Protein AF-A0A2E2KNG1-F1 (afdb_monomer)

Solvent-accessible surface area (backbone atoms only — not comparable to full-atom values): 13431 Å² total; per-residue (Å²): 111,68,66,60,53,51,53,51,52,51,50,52,49,53,50,51,51,51,51,52,49,50,53,55,50,50,54,53,49,51,54,43,34,55,50,30,53,54,51,43,52,47,51,51,51,45,43,53,51,51,53,52,42,51,59,31,36,76,55,69,50,75,68,35,44,55,52,38,53,52,50,52,54,54,49,58,57,60,48,53,72,63,70,42,92,83,46,75,53,61,67,68,59,53,51,50,50,55,50,53,49,50,56,37,70,77,43,45,80,81,23,66,65,63,47,54,53,52,42,53,55,50,56,52,45,43,54,46,24,34,56,68,33,47,65,63,53,93,45,101,87,56,70,47,65,51,52,50,46,37,58,50,47,26,55,56,48,27,50,52,43,52,50,50,32,54,50,50,29,51,21,28,69,68,33,32,58,52,71,73,51,46,54,52,49,53,53,53,53,53,57,49,79,69,40,88,85,40,88,84,72,43,64,67,58,53,48,50,45,43,63,47,48,65,67,40,84,62,31,78,55,49,32,66,61,54,38,49,58,40,46,53,58,27,50,54,34,52,49,51,21,51,56,55,54,60,75,73,110

Structure (mmCIF, N/CA/C/O backbone):
data_AF-A0A2E2KNG1-F1
#
_entry.id   AF-A0A2E2KNG1-F1
#
loop_
_atom_site.group_PDB
_atom_site.id
_atom_site.type_symbol
_atom_site.label_atom_id
_atom_site.label_alt_id
_atom_site.label_comp_id
_atom_site.label_asym_id
_atom_site.label_entity_id
_atom_site.label_seq_id
_atom_site.pdbx_PDB_ins_code
_atom_site.Cartn_x
_atom_site.Cartn_y
_atom_site.Cartn_z
_atom_site.occupancy
_atom_site.B_iso_or_equiv
_atom_site.auth_seq_id
_atom_site.auth_comp_id
_atom_site.auth_asym_id
_atom_site.auth_atom_id
_atom_site.pdbx_PDB_model_num
ATOM 1 N N . MET A 1 1 ? 30.201 -5.117 -60.879 1.00 68.81 1 MET A N 1
ATOM 2 C CA . MET A 1 1 ? 30.931 -5.183 -59.587 1.00 68.81 1 MET A CA 1
ATOM 3 C C . MET A 1 1 ? 30.707 -3.945 -58.722 1.00 68.81 1 MET A C 1
ATOM 5 O O . MET A 1 1 ? 30.411 -4.114 -57.551 1.00 68.81 1 MET A O 1
ATOM 9 N N . ILE A 1 2 ? 30.789 -2.726 -59.274 1.00 80.19 2 ILE A N 1
ATOM 10 C CA . ILE A 1 2 ? 30.601 -1.470 -58.517 1.00 80.19 2 ILE A CA 1
ATOM 11 C C . ILE A 1 2 ? 29.207 -1.381 -57.869 1.00 80.19 2 ILE A C 1
ATOM 13 O O . ILE A 1 2 ? 29.105 -1.090 -56.682 1.00 80.19 2 ILE A O 1
ATOM 17 N N . GLU A 1 3 ? 28.146 -1.712 -58.609 1.00 84.38 3 GLU A N 1
ATOM 18 C CA . GLU A 1 3 ? 26.769 -1.690 -58.089 1.00 84.38 3 GLU A CA 1
ATOM 19 C C . GLU A 1 3 ? 26.576 -2.633 -56.890 1.00 84.38 3 GLU A C 1
ATOM 21 O O . GLU A 1 3 ? 26.017 -2.234 -55.873 1.00 84.38 3 GLU A O 1
ATOM 26 N N . ALA A 1 4 ? 27.122 -3.853 -56.954 1.00 86.00 4 ALA A N 1
ATOM 27 C CA . ALA A 1 4 ? 27.065 -4.818 -55.853 1.00 86.00 4 ALA A CA 1
ATOM 28 C C . ALA A 1 4 ? 27.796 -4.322 -54.591 1.00 86.00 4 ALA A C 1
ATOM 30 O O . ALA A 1 4 ? 27.302 -4.512 -53.479 1.00 86.00 4 ALA A O 1
ATOM 31 N N . SER A 1 5 ? 28.935 -3.638 -54.746 1.00 88.19 5 SER A N 1
ATOM 32 C CA . SER A 1 5 ? 29.657 -3.032 -53.620 1.00 88.19 5 SER A CA 1
ATOM 33 C C . SER A 1 5 ? 28.877 -1.880 -52.979 1.00 88.19 5 SER A C 1
ATOM 35 O O . SER A 1 5 ? 28.865 -1.764 -51.755 1.00 88.19 5 SER A O 1
ATOM 37 N N . ILE A 1 6 ? 28.181 -1.065 -53.781 1.00 91.62 6 ILE A N 1
ATOM 38 C CA . ILE A 1 6 ? 27.325 0.025 -53.285 1.00 91.62 6 ILE A CA 1
ATOM 39 C C . ILE A 1 6 ? 26.135 -0.543 -52.501 1.00 91.62 6 ILE A C 1
ATOM 41 O O . ILE A 1 6 ? 25.876 -0.099 -51.382 1.00 91.62 6 ILE A O 1
ATOM 45 N N . VAL A 1 7 ? 25.444 -1.556 -53.039 1.00 92.44 7 VAL A N 1
ATOM 46 C CA . VAL A 1 7 ? 24.317 -2.203 -52.343 1.00 92.44 7 VAL A CA 1
ATOM 47 C C . VAL A 1 7 ? 24.771 -2.858 -51.036 1.00 92.44 7 VAL A C 1
ATOM 49 O O . VAL A 1 7 ? 24.120 -2.680 -50.008 1.00 92.44 7 VAL A O 1
ATOM 52 N N . SER A 1 8 ? 25.910 -3.557 -51.041 1.00 92.50 8 SER A N 1
ATOM 53 C CA . SER A 1 8 ? 26.477 -4.170 -49.832 1.00 92.50 8 SER A CA 1
ATOM 54 C C . SER A 1 8 ? 26.837 -3.123 -48.767 1.00 92.50 8 SER A C 1
ATOM 56 O O . SER A 1 8 ? 26.477 -3.272 -47.599 1.00 92.50 8 SER A O 1
ATOM 58 N N . GLY A 1 9 ? 27.458 -2.007 -49.168 1.00 93.62 9 GLY A N 1
ATOM 59 C CA . GLY A 1 9 ? 27.771 -0.895 -48.266 1.00 93.62 9 GLY A CA 1
ATOM 60 C C . GLY A 1 9 ? 26.525 -0.254 -47.643 1.00 93.62 9 GLY A C 1
ATOM 61 O O . GLY A 1 9 ? 26.495 -0.014 -46.434 1.00 93.62 9 GLY A O 1
ATOM 62 N N . LEU A 1 10 ? 25.470 -0.038 -48.437 1.00 94.19 10 LEU A N 1
ATOM 63 C CA . LEU A 1 10 ? 24.187 0.481 -47.946 1.00 94.19 10 LEU A CA 1
ATOM 64 C C . LEU A 1 10 ? 23.513 -0.491 -46.970 1.00 94.19 10 LEU A C 1
ATOM 66 O O . LEU A 1 10 ? 23.003 -0.060 -45.935 1.00 94.19 10 LEU A O 1
ATOM 70 N N . LEU A 1 11 ? 23.550 -1.796 -47.254 1.00 95.56 11 LEU A N 1
ATOM 71 C CA . LEU A 1 11 ? 22.995 -2.822 -46.371 1.00 95.56 11 LEU A CA 1
ATOM 72 C C . LEU A 1 11 ? 23.705 -2.830 -45.008 1.00 95.56 11 LEU A C 1
ATOM 74 O O . LEU A 1 11 ? 23.044 -2.818 -43.969 1.00 95.56 11 LEU A O 1
ATOM 78 N N . ILE A 1 12 ? 25.041 -2.791 -45.004 1.00 95.56 12 ILE A N 1
ATOM 79 C CA . ILE A 1 12 ? 25.850 -2.739 -43.776 1.00 95.56 12 ILE A CA 1
ATOM 80 C C . ILE A 1 12 ? 25.523 -1.477 -42.969 1.00 95.56 12 ILE A C 1
ATOM 82 O O . ILE A 1 12 ? 25.349 -1.556 -41.752 1.00 95.56 12 ILE A O 1
ATOM 86 N N . LEU A 1 13 ? 25.378 -0.327 -43.634 1.00 95.94 13 LEU 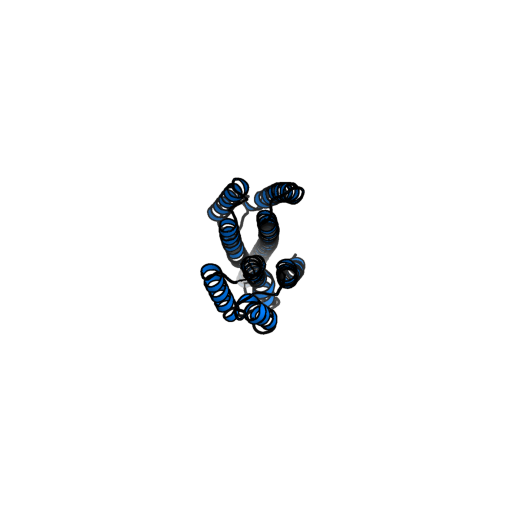A N 1
ATOM 87 C CA . LEU A 1 13 ? 25.024 0.931 -42.979 1.00 95.94 13 LEU A CA 1
ATOM 88 C C . LEU A 1 13 ? 23.633 0.863 -42.332 1.00 95.94 13 LEU A C 1
ATOM 90 O O . LEU A 1 13 ? 23.484 1.233 -41.167 1.00 95.94 13 LEU A O 1
ATOM 94 N N . VAL A 1 14 ? 22.624 0.337 -43.035 1.00 95.50 14 VAL A N 1
ATOM 95 C CA . VAL A 1 14 ? 21.263 0.166 -42.494 1.00 95.50 14 VAL A CA 1
ATOM 96 C C . VAL A 1 14 ? 21.256 -0.785 -41.295 1.00 95.50 14 VAL A C 1
ATOM 98 O O . VAL A 1 14 ? 20.631 -0.481 -40.274 1.00 95.50 14 VAL A O 1
ATOM 101 N N . ILE A 1 15 ? 21.975 -1.908 -41.376 1.00 95.25 15 ILE A N 1
ATOM 102 C CA . ILE A 1 15 ? 22.105 -2.863 -40.266 1.00 95.25 15 ILE A CA 1
ATOM 103 C C . ILE A 1 15 ? 22.790 -2.196 -39.067 1.00 95.25 15 ILE A C 1
ATOM 105 O O . ILE A 1 15 ? 22.290 -2.307 -37.946 1.00 95.25 15 ILE A O 1
ATOM 109 N N . GLY A 1 16 ? 23.878 -1.456 -39.295 1.00 95.44 16 GLY A N 1
ATOM 110 C CA . GLY A 1 16 ? 24.603 -0.732 -38.250 1.00 95.44 16 GLY A CA 1
ATOM 111 C C . GLY A 1 16 ? 23.738 0.314 -37.543 1.00 95.44 16 GLY A C 1
ATOM 112 O O . GLY A 1 16 ? 23.689 0.349 -36.311 1.00 95.44 16 GLY A O 1
ATOM 113 N N . VAL A 1 17 ? 22.984 1.117 -38.301 1.00 94.62 17 VAL A N 1
ATOM 114 C CA . VAL A 1 17 ? 22.054 2.117 -37.748 1.00 94.62 17 VAL A CA 1
ATOM 115 C C . VAL A 1 17 ? 20.926 1.450 -36.959 1.00 94.62 17 VAL A C 1
ATOM 117 O O . VAL A 1 17 ? 20.619 1.885 -35.847 1.00 94.62 17 VAL A O 1
ATOM 120 N N . ASN A 1 18 ? 20.329 0.375 -37.483 1.00 94.06 18 ASN A N 1
ATOM 121 C CA . ASN A 1 18 ? 19.273 -0.372 -36.793 1.00 94.06 18 ASN A CA 1
ATOM 122 C C . ASN A 1 18 ? 19.793 -0.983 -35.482 1.00 94.06 18 ASN A C 1
ATOM 124 O O . ASN A 1 18 ? 19.155 -0.853 -34.438 1.00 94.06 18 ASN A O 1
ATOM 128 N N . PHE A 1 19 ? 20.988 -1.577 -35.502 1.00 95.00 19 PHE A N 1
ATOM 129 C CA . PHE A 1 19 ? 21.631 -2.131 -34.314 1.00 95.00 19 PHE A CA 1
ATOM 130 C C . PHE A 1 19 ? 21.898 -1.058 -33.249 1.00 95.00 19 PHE A C 1
ATOM 132 O O . PHE A 1 19 ? 21.506 -1.228 -32.092 1.00 95.00 19 PHE A O 1
ATOM 139 N N . PHE A 1 20 ? 22.473 0.084 -33.637 1.00 94.56 20 PHE A N 1
ATOM 140 C CA . PHE A 1 20 ? 22.704 1.207 -32.726 1.00 94.56 20 PHE A CA 1
ATOM 141 C C . PHE A 1 20 ? 21.393 1.757 -32.145 1.00 94.56 20 PHE A C 1
ATOM 143 O O . PHE A 1 20 ? 21.287 2.009 -30.940 1.00 94.56 20 PHE A O 1
ATOM 150 N N . HIS A 1 21 ? 20.359 1.899 -32.978 1.00 93.81 21 HIS A N 1
ATOM 151 C CA . HIS A 1 21 ? 19.041 2.348 -32.539 1.00 93.81 21 HIS A CA 1
ATOM 152 C C . HIS A 1 21 ? 18.419 1.374 -31.530 1.00 93.81 21 HIS A C 1
ATOM 154 O O . HIS A 1 21 ? 17.937 1.800 -30.478 1.00 93.81 21 HIS A O 1
ATOM 160 N N . ARG A 1 22 ? 18.498 0.063 -31.794 1.00 91.38 22 ARG A N 1
ATOM 161 C CA . ARG A 1 22 ? 18.033 -0.988 -30.878 1.00 91.38 22 ARG A CA 1
ATOM 162 C C . ARG A 1 22 ? 18.759 -0.945 -29.541 1.00 91.38 22 ARG A C 1
ATOM 164 O O . ARG A 1 22 ? 18.092 -0.972 -28.510 1.00 91.38 22 ARG A O 1
ATOM 171 N N . GLN A 1 23 ? 20.086 -0.810 -29.533 1.00 92.38 23 GLN A N 1
ATOM 172 C CA . GLN A 1 23 ? 20.847 -0.685 -28.286 1.00 92.38 23 GLN A CA 1
ATOM 173 C C . GLN A 1 23 ? 20.446 0.559 -27.488 1.00 92.38 23 GLN A C 1
ATOM 175 O O . GLN A 1 23 ? 20.215 0.485 -26.280 1.00 92.38 23 GLN A O 1
ATOM 180 N N . LYS A 1 24 ? 20.302 1.707 -28.161 1.00 93.38 24 LYS A N 1
ATOM 181 C CA . LYS A 1 24 ? 19.883 2.958 -27.519 1.00 93.38 24 LYS A CA 1
ATOM 182 C C . LYS A 1 24 ? 18.482 2.844 -26.914 1.00 93.38 24 LYS A C 1
ATOM 184 O O . LYS A 1 24 ? 18.261 3.314 -25.797 1.00 93.38 24 LYS A O 1
ATOM 189 N N . LEU A 1 25 ? 17.542 2.214 -27.621 1.00 90.19 25 LEU A N 1
ATOM 190 C CA . LEU A 1 25 ? 16.198 1.943 -27.110 1.00 90.19 25 LEU A CA 1
ATOM 191 C C . LEU A 1 25 ? 16.218 0.955 -25.940 1.00 90.19 25 LEU A C 1
ATOM 193 O O . LEU A 1 25 ? 15.548 1.207 -24.942 1.00 90.19 25 LEU A O 1
ATOM 197 N N . ALA A 1 26 ? 17.003 -0.121 -26.024 1.00 88.44 26 ALA A N 1
ATOM 198 C CA . ALA A 1 26 ? 17.142 -1.103 -24.952 1.00 88.44 26 ALA A CA 1
ATOM 199 C C . ALA A 1 26 ? 17.674 -0.455 -23.666 1.00 88.44 26 ALA A C 1
ATOM 201 O O . ALA A 1 26 ? 17.068 -0.611 -22.608 1.00 88.44 26 ALA A O 1
ATOM 202 N N . LYS A 1 27 ? 18.723 0.374 -23.767 1.00 90.62 27 LYS A N 1
ATOM 203 C CA . LYS A 1 27 ? 19.261 1.129 -22.625 1.00 90.62 27 LYS A CA 1
ATOM 204 C C . LYS A 1 27 ? 18.216 2.065 -22.011 1.00 90.62 27 LYS A C 1
ATOM 206 O O . LYS A 1 27 ? 18.074 2.117 -20.794 1.00 90.62 27 LYS A O 1
ATOM 211 N N . ARG A 1 28 ? 17.454 2.788 -22.839 1.00 90.25 28 ARG A N 1
ATOM 212 C CA . ARG A 1 28 ? 16.372 3.673 -22.365 1.00 90.25 28 ARG A CA 1
ATOM 213 C C . ARG A 1 28 ? 15.256 2.901 -21.659 1.00 90.25 28 ARG A C 1
ATOM 215 O O . ARG A 1 28 ? 14.776 3.361 -20.629 1.00 90.25 28 ARG A O 1
ATOM 222 N N . ARG A 1 29 ? 14.860 1.741 -22.190 1.00 88.56 29 ARG A N 1
ATOM 223 C CA . ARG A 1 29 ? 13.858 0.861 -21.568 1.00 88.56 29 ARG A CA 1
ATOM 224 C C . ARG A 1 29 ? 14.344 0.322 -20.227 1.00 88.56 29 ARG A C 1
ATOM 226 O O . ARG A 1 29 ? 13.585 0.378 -19.270 1.00 88.56 29 ARG A O 1
ATOM 233 N N . ALA A 1 30 ? 15.600 -0.119 -20.143 1.00 88.19 30 ALA A N 1
ATOM 234 C CA . ALA A 1 30 ? 16.196 -0.596 -18.897 1.00 88.19 30 ALA A CA 1
ATOM 235 C C . ALA A 1 30 ? 16.200 0.493 -17.810 1.00 88.19 30 ALA A C 1
ATOM 237 O O . ALA A 1 30 ? 15.727 0.250 -16.705 1.00 88.19 30 ALA A O 1
ATOM 238 N N . LEU A 1 31 ? 16.629 1.717 -18.147 1.00 91.19 31 LEU A N 1
ATOM 239 C CA . LEU A 1 31 ? 16.600 2.851 -17.214 1.00 91.19 31 LEU A CA 1
ATOM 240 C C . LEU A 1 31 ? 15.174 3.199 -16.765 1.00 91.19 31 LEU A C 1
ATOM 242 O O . LEU A 1 31 ? 14.938 3.426 -15.582 1.00 91.19 31 LEU A O 1
ATOM 246 N N . LYS A 1 32 ? 14.210 3.212 -17.697 1.00 91.44 32 LYS A N 1
ATOM 247 C CA . LYS A 1 32 ? 12.800 3.470 -17.369 1.00 91.44 32 LYS A CA 1
ATOM 248 C C . LYS A 1 32 ? 12.224 2.381 -16.459 1.00 91.44 32 LYS A C 1
ATOM 250 O O . LYS A 1 32 ? 11.531 2.696 -15.500 1.00 91.44 32 LYS A O 1
ATOM 255 N N . ARG A 1 33 ? 12.549 1.112 -16.724 1.00 89.56 33 ARG A N 1
ATOM 256 C CA . ARG A 1 33 ? 12.158 -0.033 -15.892 1.00 89.56 33 ARG A CA 1
ATOM 257 C C . ARG A 1 33 ? 12.712 0.096 -14.475 1.00 89.56 33 ARG A C 1
ATOM 259 O O . ARG A 1 33 ? 11.936 0.033 -13.529 1.00 89.56 33 ARG A O 1
ATOM 266 N N . GLN A 1 34 ? 14.014 0.341 -14.335 1.00 90.50 34 GLN A N 1
ATOM 267 C CA . GLN A 1 34 ? 14.665 0.517 -13.034 1.00 90.50 34 GLN A CA 1
ATOM 268 C C . GLN A 1 34 ? 14.033 1.665 -12.236 1.00 90.50 34 GLN A C 1
ATOM 270 O O . GLN A 1 34 ? 13.726 1.523 -11.054 1.00 90.50 34 GLN A O 1
ATOM 275 N N . ARG A 1 35 ? 13.770 2.795 -12.898 1.00 92.62 35 ARG A N 1
ATOM 276 C CA . ARG A 1 35 ? 13.085 3.926 -12.272 1.00 92.62 35 ARG A CA 1
ATOM 277 C C . ARG A 1 35 ? 11.655 3.582 -11.857 1.00 92.62 35 ARG A C 1
ATOM 279 O O . ARG A 1 35 ? 11.257 3.936 -10.752 1.00 92.62 35 ARG A O 1
ATOM 286 N N . GLY A 1 36 ? 10.913 2.856 -12.693 1.00 92.75 36 GLY A N 1
ATOM 287 C CA . GLY A 1 36 ? 9.588 2.343 -12.350 1.00 92.75 36 GLY A CA 1
ATOM 288 C C . GLY A 1 36 ? 9.606 1.488 -11.085 1.00 92.75 36 GLY A C 1
ATOM 289 O O . GLY A 1 36 ? 8.807 1.725 -10.187 1.00 92.75 36 GLY A O 1
ATOM 290 N N . ILE A 1 37 ? 10.554 0.554 -10.967 1.00 91.69 37 ILE A N 1
ATOM 291 C CA . ILE A 1 37 ? 10.700 -0.299 -9.775 1.00 91.69 37 ILE A CA 1
ATOM 292 C C . ILE A 1 37 ? 11.019 0.546 -8.532 1.00 91.69 37 ILE A C 1
ATOM 294 O O . ILE A 1 37 ? 10.392 0.367 -7.488 1.00 91.69 37 ILE A O 1
ATOM 298 N N . SER A 1 38 ? 11.916 1.529 -8.653 1.00 93.06 38 SER A N 1
ATOM 299 C CA . SER A 1 38 ? 12.219 2.461 -7.560 1.00 93.06 38 SER A CA 1
ATOM 300 C C . SER A 1 38 ? 10.984 3.262 -7.116 1.00 93.06 38 SER A C 1
ATOM 302 O O . SER A 1 38 ? 10.713 3.367 -5.919 1.00 93.06 38 SER A O 1
ATOM 304 N N . GLN A 1 39 ? 10.184 3.766 -8.061 1.00 94.94 39 GLN A N 1
ATOM 305 C CA . GLN A 1 39 ? 8.947 4.499 -7.767 1.00 94.94 39 GLN A CA 1
ATOM 306 C C . GLN A 1 39 ? 7.876 3.598 -7.135 1.00 94.94 39 GLN A C 1
ATOM 308 O O . GLN A 1 39 ? 7.225 4.019 -6.179 1.00 94.94 39 GLN A O 1
ATOM 313 N N . LEU A 1 40 ? 7.722 2.350 -7.599 1.00 94.25 40 LEU A N 1
ATOM 314 C CA . LEU A 1 40 ? 6.854 1.363 -6.944 1.00 94.25 40 LEU A CA 1
ATOM 315 C C . LEU A 1 40 ? 7.287 1.122 -5.496 1.00 94.25 40 LEU A C 1
ATOM 317 O O . LEU A 1 40 ? 6.445 1.147 -4.601 1.00 94.25 40 LEU A O 1
ATOM 321 N N . SER A 1 41 ? 8.590 0.962 -5.249 1.00 93.75 41 SER A N 1
ATOM 322 C CA . SER A 1 41 ? 9.133 0.792 -3.898 1.00 93.75 41 SER A CA 1
ATOM 323 C C . SER A 1 41 ? 8.790 1.955 -2.979 1.00 93.75 41 SER A C 1
ATOM 325 O O . SER A 1 41 ? 8.389 1.737 -1.840 1.00 93.75 41 SER A O 1
ATOM 327 N N . GLN A 1 42 ? 8.920 3.188 -3.467 1.00 95.25 42 GLN A N 1
ATOM 328 C CA . GLN A 1 42 ? 8.600 4.385 -2.693 1.00 95.25 42 GLN A CA 1
ATOM 329 C C . GLN A 1 42 ? 7.101 4.473 -2.379 1.00 95.25 42 GLN A C 1
ATOM 331 O O . GLN A 1 42 ? 6.728 4.789 -1.251 1.00 95.25 42 GLN A O 1
ATOM 336 N N . ILE A 1 43 ? 6.230 4.162 -3.345 1.00 96.31 43 ILE A N 1
ATOM 337 C CA . ILE A 1 43 ? 4.774 4.180 -3.137 1.00 96.31 43 ILE A CA 1
ATOM 338 C C . ILE A 1 43 ? 4.342 3.071 -2.166 1.00 96.31 43 ILE A C 1
ATOM 340 O O . ILE A 1 43 ? 3.505 3.315 -1.297 1.00 96.31 43 ILE A O 1
ATOM 344 N N . LEU A 1 44 ? 4.917 1.872 -2.268 1.00 95.06 44 LEU A N 1
ATOM 345 C CA . LEU A 1 44 ? 4.649 0.780 -1.328 1.00 95.06 44 LEU A CA 1
ATOM 346 C C . LEU A 1 44 ? 5.081 1.144 0.092 1.00 95.06 44 LEU A C 1
ATOM 348 O O . LEU A 1 44 ? 4.321 0.932 1.036 1.00 95.06 44 LEU A O 1
ATOM 352 N N . GLU A 1 45 ? 6.255 1.755 0.239 1.00 95.00 45 GLU A N 1
ATOM 353 C CA . GLU A 1 45 ? 6.737 2.243 1.528 1.00 95.00 45 GLU A CA 1
ATOM 354 C C . GLU A 1 45 ? 5.807 3.325 2.107 1.00 95.00 45 GLU A C 1
ATOM 356 O O . GLU A 1 45 ? 5.469 3.278 3.293 1.00 95.00 45 GLU A O 1
ATOM 361 N N . LEU A 1 46 ? 5.318 4.258 1.275 1.00 96.56 46 LEU A N 1
ATOM 362 C CA . LEU A 1 46 ? 4.296 5.227 1.689 1.00 96.56 46 LEU A CA 1
ATOM 363 C C . LEU A 1 46 ? 3.043 4.524 2.207 1.00 96.56 46 LEU A C 1
ATOM 365 O O . LEU A 1 46 ? 2.585 4.844 3.301 1.00 96.56 46 LEU A O 1
ATOM 369 N N . ILE A 1 47 ? 2.494 3.572 1.449 1.00 96.25 47 ILE A N 1
ATOM 370 C CA . ILE A 1 47 ? 1.278 2.843 1.830 1.00 96.25 47 ILE A CA 1
ATOM 371 C C . ILE A 1 47 ? 1.462 2.181 3.197 1.00 96.25 47 ILE A C 1
ATOM 373 O O . ILE A 1 47 ? 0.628 2.379 4.079 1.00 96.25 47 ILE A O 1
ATOM 377 N N . GLN A 1 48 ? 2.564 1.459 3.405 1.00 93.56 48 GLN A N 1
ATOM 378 C CA . GLN A 1 48 ? 2.828 0.755 4.662 1.00 93.56 48 GLN A CA 1
ATOM 379 C C . GLN A 1 48 ? 2.954 1.720 5.846 1.00 93.56 48 GLN A C 1
ATOM 381 O O . GLN A 1 48 ? 2.349 1.506 6.902 1.00 93.56 48 GLN A O 1
ATOM 386 N N . ARG A 1 49 ? 3.682 2.830 5.680 1.00 95.81 49 ARG A N 1
ATOM 387 C CA . ARG A 1 49 ? 3.821 3.832 6.747 1.00 95.81 49 ARG A CA 1
ATOM 388 C C . ARG A 1 49 ? 2.515 4.565 7.028 1.00 95.81 49 ARG A C 1
ATOM 390 O O . ARG A 1 49 ? 2.198 4.780 8.195 1.00 95.81 49 ARG A O 1
ATOM 397 N N . ILE A 1 50 ? 1.723 4.880 6.004 1.00 96.06 50 ILE A N 1
ATOM 398 C CA . ILE A 1 50 ? 0.390 5.486 6.147 1.00 96.06 50 ILE A CA 1
ATOM 399 C C . ILE A 1 50 ? -0.572 4.508 6.844 1.00 96.06 50 ILE A C 1
ATOM 401 O O . ILE A 1 50 ? -1.352 4.920 7.701 1.00 96.06 50 ILE A O 1
ATOM 405 N N . GLN A 1 51 ? -0.498 3.206 6.555 1.00 92.31 51 GLN A N 1
ATOM 406 C CA . GLN A 1 51 ? -1.274 2.176 7.256 1.00 92.31 51 GLN A CA 1
ATOM 407 C C . GLN A 1 51 ? -0.885 2.060 8.735 1.00 92.31 51 GLN A C 1
ATOM 409 O O . GLN A 1 51 ? -1.769 1.946 9.590 1.00 92.31 51 GLN A O 1
ATOM 414 N N . ARG A 1 52 ? 0.415 2.115 9.050 1.00 91.94 52 ARG A N 1
ATOM 415 C CA . ARG A 1 52 ? 0.909 2.120 10.435 1.00 91.94 52 ARG A CA 1
ATOM 416 C C . ARG A 1 52 ? 0.482 3.386 11.172 1.00 91.94 52 ARG A C 1
ATOM 418 O O . ARG A 1 52 ? -0.041 3.298 12.279 1.00 91.94 52 ARG A O 1
ATOM 425 N N . HIS A 1 53 ? 0.626 4.538 10.526 1.00 94.94 53 HIS A N 1
ATOM 426 C CA . HIS A 1 53 ? 0.173 5.826 11.036 1.00 94.94 53 HIS A CA 1
ATOM 427 C C . HIS A 1 53 ? -1.332 5.811 11.348 1.00 94.94 53 HIS A C 1
ATOM 429 O O . HIS A 1 53 ? -1.723 6.138 12.466 1.00 94.94 53 HIS A O 1
ATOM 435 N N . ARG A 1 54 ? -2.169 5.304 10.427 1.00 92.62 54 ARG A N 1
ATOM 436 C CA . ARG A 1 54 ? -3.610 5.073 10.653 1.00 92.62 54 ARG A CA 1
ATOM 437 C C . ARG A 1 54 ? -3.874 4.230 11.903 1.00 92.62 54 ARG A C 1
ATOM 439 O O . ARG A 1 54 ? -4.820 4.507 12.632 1.00 92.62 54 ARG A O 1
ATOM 446 N N . GLY A 1 55 ? -3.072 3.187 12.131 1.00 88.44 55 GLY A N 1
ATOM 447 C CA . GLY A 1 55 ? -3.189 2.324 13.309 1.00 88.44 55 GLY A CA 1
ATOM 448 C C . GLY A 1 55 ? -2.942 3.071 14.620 1.00 88.44 55 GLY A C 1
ATOM 449 O O . GLY A 1 55 ? -3.705 2.900 15.564 1.00 88.44 55 GLY A O 1
ATOM 450 N N . LEU A 1 56 ? -1.932 3.944 14.658 1.00 90.38 56 LEU A N 1
ATOM 451 C CA . LEU A 1 56 ? -1.639 4.784 15.825 1.00 90.38 56 LEU A CA 1
ATOM 452 C C . LEU A 1 56 ? -2.722 5.842 16.059 1.00 90.38 56 LEU A C 1
ATOM 454 O O . LEU A 1 56 ? -3.050 6.133 17.207 1.00 90.38 56 LEU A O 1
ATOM 458 N N . CYS A 1 57 ? -3.326 6.370 14.987 1.00 90.00 57 CYS A N 1
ATOM 459 C CA . CYS A 1 57 ? -4.433 7.324 15.083 1.00 90.00 57 CYS A CA 1
ATOM 460 C C . CYS A 1 57 ? -5.661 6.766 15.821 1.00 90.00 57 CYS A C 1
ATOM 462 O O . CYS A 1 57 ? -6.428 7.544 16.376 1.00 90.00 57 CYS A O 1
ATOM 464 N N . ALA A 1 58 ? -5.845 5.440 15.859 1.00 82.75 58 ALA A N 1
ATOM 465 C CA . ALA A 1 58 ? -6.953 4.817 16.584 1.00 82.75 58 ALA A CA 1
ATOM 466 C C . ALA A 1 58 ? -6.817 4.928 18.115 1.00 82.75 58 ALA A C 1
ATOM 468 O O . ALA A 1 58 ? -7.811 4.780 18.820 1.00 82.75 58 ALA A O 1
ATOM 469 N N . ASN A 1 59 ? -5.605 5.174 18.629 1.00 84.50 59 ASN A N 1
ATOM 470 C CA . ASN A 1 59 ? -5.346 5.374 20.053 1.00 84.50 59 ASN A CA 1
ATOM 471 C C . ASN A 1 59 ? -4.180 6.360 20.265 1.00 84.50 59 ASN A C 1
ATOM 473 O O . ASN A 1 59 ? -3.042 5.963 20.539 1.00 84.50 59 ASN A O 1
ATOM 477 N N . LEU A 1 60 ? -4.463 7.656 20.110 1.00 84.12 60 LEU A N 1
ATOM 478 C CA . LEU A 1 60 ? -3.478 8.734 20.235 1.00 84.12 60 LEU A CA 1
ATOM 479 C C . LEU A 1 60 ? -3.251 9.126 21.697 1.00 84.12 60 LEU A C 1
ATOM 481 O O . LEU A 1 60 ? -3.771 10.124 22.185 1.00 84.12 60 LEU A O 1
ATOM 485 N N . SER A 1 61 ? -2.425 8.354 22.395 1.00 86.88 61 SER A N 1
ATOM 486 C CA . SER A 1 61 ? -2.018 8.658 23.770 1.00 86.88 61 SER A CA 1
ATOM 487 C C . SER A 1 61 ? -0.537 8.372 23.999 1.00 86.88 61 SER A C 1
ATOM 489 O O . SER A 1 61 ? -0.020 7.377 23.490 1.00 86.88 61 SER A O 1
ATOM 491 N N . GLY A 1 62 ? 0.132 9.209 24.799 1.00 89.31 62 GLY A N 1
ATOM 492 C CA . GLY A 1 62 ? 1.504 8.970 25.261 1.00 89.31 62 GLY A CA 1
ATOM 493 C C . GLY A 1 62 ? 2.491 8.701 24.119 1.00 89.31 62 GLY A C 1
ATOM 494 O O . GLY A 1 62 ? 2.664 9.530 23.225 1.00 89.31 62 GLY A O 1
ATOM 495 N N . GLU A 1 63 ? 3.119 7.524 24.143 1.00 90.38 63 GLU A N 1
ATOM 496 C CA . GLU A 1 63 ? 4.116 7.086 23.157 1.00 90.38 63 GLU A CA 1
ATOM 497 C C . GLU A 1 63 ? 3.565 7.001 21.725 1.00 90.38 63 GLU A C 1
ATOM 499 O O . GLU A 1 63 ? 4.275 7.340 20.777 1.00 90.38 63 GLU A O 1
ATOM 504 N N . ASN A 1 64 ? 2.284 6.651 21.546 1.00 89.69 64 ASN A N 1
ATOM 505 C CA . ASN A 1 64 ? 1.672 6.561 20.215 1.00 89.69 64 ASN A CA 1
ATOM 506 C C . ASN A 1 64 ? 1.633 7.918 19.505 1.00 89.69 64 ASN A C 1
ATOM 508 O O . ASN A 1 64 ? 1.777 7.973 18.285 1.00 89.69 64 ASN A O 1
ATOM 512 N N . LEU A 1 65 ? 1.472 9.015 20.253 1.00 91.19 65 LEU A N 1
ATOM 513 C CA . LEU A 1 65 ? 1.500 10.367 19.693 1.00 91.19 65 LEU A CA 1
ATOM 514 C C . LEU A 1 65 ? 2.907 10.730 19.194 1.00 91.19 65 LEU A C 1
ATOM 516 O O . LEU A 1 65 ? 3.054 11.333 18.131 1.00 91.19 65 LEU A O 1
ATOM 520 N N . LEU A 1 66 ? 3.946 10.357 19.946 1.00 92.62 66 LEU A N 1
ATOM 521 C CA . LEU A 1 66 ? 5.336 10.590 19.550 1.00 92.62 66 LEU A CA 1
ATOM 522 C C . LEU A 1 66 ? 5.688 9.783 18.297 1.00 92.62 66 LEU A C 1
ATOM 524 O O . LEU A 1 66 ? 6.222 10.338 17.335 1.00 92.62 66 LEU A O 1
ATOM 528 N N . GLU A 1 67 ? 5.323 8.501 18.275 1.00 93.75 67 GLU A N 1
ATOM 529 C CA . GLU A 1 67 ? 5.562 7.625 17.128 1.00 93.75 67 GLU A CA 1
ATOM 530 C C . GLU A 1 67 ? 4.777 8.075 15.888 1.00 93.75 67 GLU A C 1
ATOM 532 O O . GLU A 1 67 ? 5.312 8.071 14.779 1.00 93.75 67 GLU A O 1
ATOM 537 N N . GLN A 1 68 ? 3.536 8.538 16.056 1.00 94.69 68 GLN A N 1
ATOM 538 C CA . GLN A 1 68 ? 2.725 9.080 14.965 1.00 94.69 68 GLN A CA 1
ATOM 539 C C . GLN A 1 68 ? 3.381 10.317 14.332 1.00 94.69 68 GLN A C 1
ATOM 541 O O . GLN A 1 68 ? 3.462 10.417 13.101 1.00 94.69 68 GLN A O 1
ATOM 546 N N . ARG A 1 69 ? 3.913 11.237 15.147 1.00 93.19 69 ARG A N 1
ATOM 547 C CA . ARG A 1 69 ? 4.646 12.415 14.653 1.00 93.19 69 ARG A CA 1
ATOM 548 C C . ARG A 1 69 ? 5.932 12.021 13.932 1.00 93.19 69 ARG A C 1
ATOM 550 O O . ARG A 1 69 ? 6.221 12.571 12.870 1.00 93.19 69 ARG A O 1
ATOM 557 N N . ARG A 1 70 ? 6.671 11.048 14.472 1.00 95.38 70 ARG A N 1
ATOM 558 C CA . ARG A 1 70 ? 7.887 10.504 13.853 1.00 95.38 70 ARG A CA 1
ATOM 559 C C . ARG A 1 70 ? 7.582 9.911 12.476 1.00 95.38 70 ARG A C 1
ATOM 561 O O . ARG A 1 70 ? 8.199 10.313 11.493 1.00 95.38 70 ARG A O 1
ATOM 568 N N . LEU A 1 71 ? 6.571 9.042 12.380 1.00 95.81 71 LEU A N 1
ATOM 569 C CA . LEU A 1 71 ? 6.120 8.480 11.102 1.00 95.81 71 LEU A CA 1
ATOM 570 C C . LEU A 1 71 ? 5.692 9.572 10.122 1.00 95.81 71 LEU A C 1
ATOM 572 O O . LEU A 1 71 ? 5.982 9.466 8.934 1.00 95.81 71 LEU A O 1
ATOM 576 N N . SER A 1 72 ? 5.043 10.637 10.600 1.00 95.94 72 SER A N 1
ATOM 577 C CA . SER A 1 72 ? 4.622 11.737 9.729 1.00 95.94 72 SER A CA 1
ATOM 578 C C . SER A 1 72 ? 5.801 12.410 9.026 1.00 95.94 72 SER A C 1
ATOM 580 O O . SER A 1 72 ? 5.743 12.686 7.827 1.00 95.94 72 SER A O 1
ATOM 582 N N . GLN A 1 73 ? 6.898 12.628 9.753 1.00 94.81 73 GLN A N 1
ATOM 583 C CA . GLN A 1 73 ? 8.127 13.199 9.201 1.00 94.81 73 GLN A CA 1
ATOM 584 C C . GLN A 1 73 ? 8.797 12.255 8.198 1.00 94.81 73 GLN A C 1
ATOM 586 O O . GLN A 1 73 ? 9.223 12.690 7.128 1.00 94.81 73 GLN A O 1
ATOM 591 N N . GLU A 1 74 ? 8.850 10.961 8.508 1.00 96.25 74 GLU A N 1
ATOM 592 C CA . GLU A 1 74 ? 9.411 9.957 7.601 1.00 96.25 74 GLU A CA 1
ATOM 593 C C . GLU A 1 74 ? 8.609 9.849 6.299 1.00 96.25 74 GLU A C 1
ATOM 595 O O . GLU A 1 74 ? 9.187 9.824 5.213 1.00 96.25 74 GLU A O 1
ATOM 600 N N . ILE A 1 75 ? 7.276 9.849 6.395 1.00 97.12 75 ILE A N 1
ATOM 601 C CA . ILE A 1 75 ? 6.379 9.847 5.235 1.00 97.12 75 ILE A CA 1
ATOM 602 C C . ILE A 1 75 ? 6.632 11.087 4.370 1.00 97.12 75 ILE A C 1
ATOM 604 O O . ILE A 1 75 ? 6.768 10.969 3.152 1.00 97.12 75 ILE A O 1
ATOM 608 N N . ASN A 1 76 ? 6.772 12.267 4.985 1.00 95.56 76 ASN A N 1
ATOM 609 C CA . ASN A 1 76 ? 7.090 13.508 4.272 1.00 95.56 76 ASN A CA 1
ATOM 610 C C . ASN A 1 76 ? 8.402 13.421 3.482 1.00 95.56 76 ASN A C 1
ATOM 612 O O . ASN A 1 76 ? 8.486 13.965 2.381 1.00 95.56 76 ASN A O 1
ATOM 616 N N . HIS A 1 77 ? 9.404 12.700 3.989 1.00 94.31 77 HIS A N 1
ATOM 617 C CA . HIS A 1 77 ? 10.653 12.502 3.261 1.00 94.31 77 HIS A CA 1
ATOM 618 C C . HIS A 1 77 ? 10.459 11.642 2.002 1.00 94.31 77 HIS A C 1
ATOM 620 O O . HIS A 1 77 ? 10.957 12.008 0.937 1.00 94.31 77 HIS A O 1
ATOM 626 N N . ILE A 1 78 ? 9.672 10.563 2.088 1.00 95.44 78 ILE A N 1
ATOM 627 C CA . ILE A 1 78 ? 9.426 9.640 0.963 1.00 95.44 78 ILE A CA 1
ATOM 628 C C . ILE A 1 78 ? 8.646 10.315 -0.175 1.00 95.44 78 ILE A C 1
ATOM 630 O O . ILE A 1 78 ? 8.847 9.985 -1.343 1.00 95.44 78 ILE A O 1
ATOM 634 N N . TRP A 1 79 ? 7.799 11.303 0.127 1.00 95.25 79 TRP A N 1
ATOM 635 C CA . TRP A 1 79 ? 7.119 12.086 -0.909 1.00 95.25 79 TRP A CA 1
ATOM 636 C C . TRP A 1 79 ? 8.087 12.862 -1.812 1.00 95.25 79 TRP A C 1
ATOM 638 O O . TRP A 1 79 ? 7.792 13.044 -2.989 1.00 95.25 79 TRP A O 1
ATOM 648 N N . THR A 1 80 ? 9.235 13.307 -1.295 1.00 92.06 80 THR A N 1
ATOM 649 C CA . THR A 1 80 ? 10.179 14.180 -2.019 1.00 92.06 80 THR A CA 1
ATOM 650 C C . THR A 1 80 ? 10.598 13.626 -3.390 1.00 92.06 80 THR A C 1
ATOM 652 O O . THR A 1 80 ? 10.362 14.317 -4.383 1.00 92.06 80 THR A O 1
ATOM 655 N N . PRO A 1 81 ? 11.149 12.399 -3.507 1.00 91.38 81 PRO A N 1
ATOM 656 C CA . PRO A 1 81 ? 11.524 11.837 -4.808 1.00 91.38 81 PRO A CA 1
ATOM 657 C C . PRO A 1 81 ? 10.330 11.597 -5.747 1.00 91.38 81 PRO A C 1
ATOM 659 O O . PRO A 1 81 ? 10.480 11.678 -6.963 1.00 91.38 81 PRO A O 1
ATOM 662 N N . LEU A 1 82 ? 9.127 11.354 -5.216 1.00 92.94 82 LEU A N 1
ATOM 663 C CA . LEU A 1 82 ? 7.915 11.141 -6.021 1.00 92.94 82 LEU A CA 1
ATOM 664 C C . LEU A 1 82 ? 7.337 12.440 -6.604 1.00 92.94 82 LEU A C 1
ATOM 666 O O . LEU A 1 82 ? 6.537 12.405 -7.539 1.00 92.94 82 LEU A O 1
ATOM 670 N N . LEU A 1 83 ? 7.728 13.591 -6.056 1.00 93.00 83 LEU A N 1
ATOM 671 C CA . LEU A 1 83 ? 7.326 14.912 -6.539 1.00 93.00 83 LEU A CA 1
ATOM 672 C C . LEU A 1 83 ? 8.283 15.482 -7.600 1.00 93.00 83 LEU A C 1
ATOM 674 O O . LEU A 1 83 ? 8.026 16.575 -8.119 1.00 93.00 83 LEU A O 1
ATOM 678 N N . ASP A 1 84 ? 9.347 14.750 -7.934 1.00 86.44 84 ASP A N 1
ATOM 679 C CA . ASP A 1 84 ? 10.343 15.140 -8.927 1.00 86.44 84 ASP A CA 1
ATOM 680 C C . ASP A 1 84 ? 9.790 15.108 -10.372 1.00 86.44 84 ASP A C 1
ATOM 682 O O . ASP A 1 84 ? 8.755 14.523 -10.715 1.00 86.44 84 ASP A O 1
ATOM 686 N N . THR A 1 85 ? 10.508 15.782 -11.260 1.00 78.19 85 THR A N 1
ATOM 687 C CA . THR A 1 85 ? 10.284 15.862 -12.697 1.00 78.19 85 THR A CA 1
ATOM 688 C C . THR A 1 85 ? 10.384 14.520 -13.423 1.00 78.19 85 THR A C 1
ATOM 690 O O . THR A 1 85 ? 9.761 14.382 -14.474 1.00 78.19 85 THR A O 1
ATOM 693 N N . ASP A 1 86 ? 11.042 13.517 -12.853 1.00 87.44 86 ASP A N 1
ATOM 694 C CA . ASP A 1 86 ? 11.189 12.192 -13.465 1.00 87.44 86 ASP A CA 1
ATOM 695 C C . ASP A 1 86 ? 10.146 11.159 -12.991 1.00 87.44 86 ASP A C 1
ATOM 697 O O . ASP A 1 86 ? 10.281 9.966 -13.266 1.00 87.44 86 ASP A O 1
ATOM 701 N N . TYR A 1 87 ? 9.076 11.595 -12.315 1.00 92.75 87 TYR A N 1
ATOM 702 C CA . TYR A 1 87 ? 7.948 10.726 -11.965 1.00 92.75 87 TYR A CA 1
ATOM 703 C C . TYR A 1 87 ? 7.235 10.192 -13.220 1.00 92.75 87 TYR A C 1
ATOM 705 O O . TYR A 1 87 ? 6.731 10.983 -14.023 1.00 92.75 87 TYR A O 1
ATOM 713 N N . ASP A 1 88 ? 7.166 8.863 -13.381 1.00 92.75 88 ASP A N 1
ATOM 714 C CA . ASP A 1 88 ? 6.569 8.221 -14.564 1.00 92.75 88 ASP A CA 1
ATOM 715 C C . ASP A 1 88 ? 5.025 8.159 -14.479 1.00 92.75 88 ASP A C 1
ATOM 717 O O . ASP A 1 88 ? 4.364 7.778 -15.440 1.00 92.75 88 ASP A O 1
ATOM 721 N N . GLY A 1 89 ? 4.426 8.568 -13.355 1.00 90.69 89 GLY A N 1
ATOM 722 C CA . GLY A 1 89 ? 2.975 8.636 -13.168 1.00 90.69 89 GLY A CA 1
ATOM 723 C C . GLY A 1 89 ? 2.392 10.023 -13.450 1.00 90.69 89 GLY A C 1
ATOM 724 O O . GLY A 1 89 ? 3.008 10.900 -14.059 1.00 90.69 89 GLY A O 1
ATOM 725 N N . ASN A 1 90 ? 1.170 10.271 -12.970 1.00 92.44 90 ASN A N 1
ATOM 726 C CA . ASN A 1 90 ? 0.558 11.593 -13.107 1.00 92.44 90 ASN A CA 1
ATOM 727 C C . ASN A 1 90 ? 1.029 12.537 -11.986 1.00 92.44 90 ASN A C 1
ATOM 729 O O . ASN A 1 90 ? 0.564 12.457 -10.849 1.00 92.44 90 ASN A O 1
ATOM 733 N N . LYS A 1 91 ? 1.892 13.499 -12.334 1.00 91.81 91 LYS A N 1
ATOM 734 C CA . LYS A 1 91 ? 2.451 14.492 -11.397 1.00 91.81 91 LYS A CA 1
ATOM 735 C C . LYS A 1 91 ? 1.408 15.335 -10.662 1.00 91.81 91 LYS A C 1
ATOM 737 O O . LYS A 1 91 ? 1.611 15.703 -9.508 1.00 91.81 91 LYS A O 1
ATOM 742 N N . ASN A 1 92 ? 0.295 15.673 -11.307 1.00 93.50 92 ASN A N 1
ATOM 743 C CA . ASN A 1 92 ? -0.759 16.441 -10.643 1.00 93.50 92 ASN A CA 1
ATOM 744 C C . ASN A 1 92 ? -1.488 15.569 -9.622 1.00 93.50 92 ASN A C 1
ATOM 746 O O . ASN A 1 92 ? -1.778 16.022 -8.517 1.00 93.50 92 ASN A O 1
ATOM 750 N N . ARG A 1 93 ? -1.728 14.302 -9.969 1.00 94.38 93 ARG A N 1
ATOM 751 C CA . ARG A 1 93 ? -2.389 13.335 -9.092 1.00 94.38 93 ARG A CA 1
ATOM 752 C C . ARG A 1 93 ? -1.548 13.044 -7.850 1.00 94.38 93 ARG A C 1
ATOM 754 O O . ARG A 1 93 ? -2.082 13.159 -6.750 1.00 94.38 93 ARG A O 1
ATOM 761 N N . ILE A 1 94 ? -0.246 12.791 -8.000 1.00 95.75 94 ILE A N 1
ATOM 762 C CA . ILE A 1 94 ? 0.642 12.522 -6.858 1.00 95.75 94 ILE A CA 1
ATOM 763 C C . ILE A 1 94 ? 0.784 13.749 -5.937 1.00 95.75 94 ILE A C 1
ATOM 765 O O . ILE A 1 94 ? 0.716 13.617 -4.717 1.00 95.75 94 ILE A O 1
ATOM 769 N N . LYS A 1 95 ? 0.831 14.968 -6.500 1.00 95.81 95 LYS A N 1
ATOM 770 C CA . LYS A 1 95 ? 0.787 16.230 -5.732 1.00 95.81 95 LYS A CA 1
ATOM 771 C C . LYS A 1 95 ? -0.513 16.397 -4.948 1.00 95.81 95 LYS A C 1
ATOM 773 O O . LYS A 1 95 ? -0.494 16.871 -3.816 1.00 95.81 95 LYS A O 1
ATOM 778 N N . ILE A 1 96 ? -1.652 16.028 -5.536 1.00 97.00 96 ILE A N 1
ATOM 779 C CA . ILE A 1 96 ? -2.939 16.035 -4.827 1.00 97.00 96 ILE A CA 1
ATOM 780 C C . ILE A 1 96 ? -2.902 15.044 -3.660 1.00 97.00 96 ILE A C 1
ATOM 782 O O . ILE A 1 96 ? -3.354 15.390 -2.571 1.00 97.00 96 ILE A O 1
ATOM 786 N N . GLN A 1 97 ? -2.318 13.857 -3.847 1.00 97.69 97 GLN A N 1
ATOM 787 C CA . GLN A 1 97 ? -2.210 12.874 -2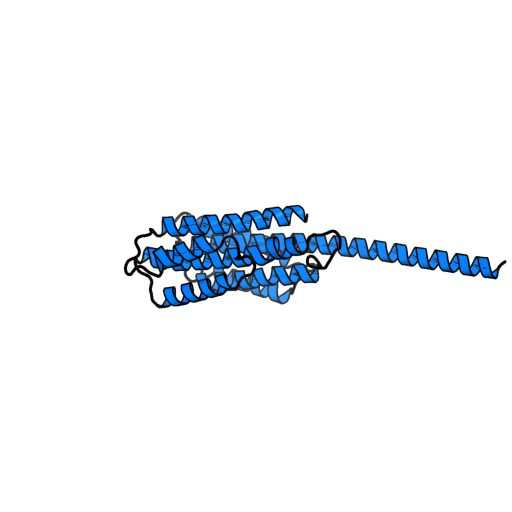.767 1.00 97.69 97 GLN A CA 1
ATOM 788 C C . GLN A 1 97 ? -1.29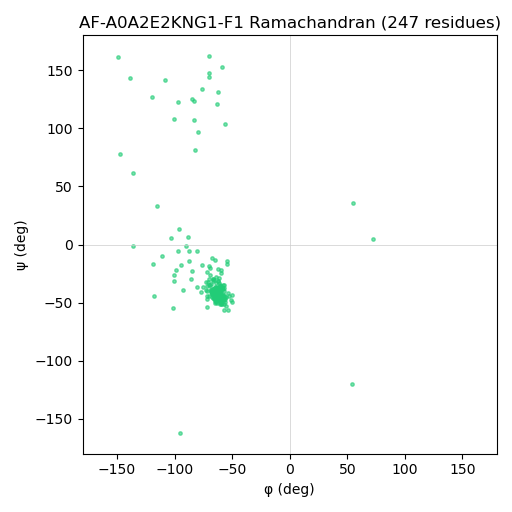7 13.341 -1.632 1.00 97.69 97 GLN A C 1
ATOM 790 O O . GLN A 1 97 ? -1.663 13.186 -0.471 1.00 97.69 97 GLN A O 1
ATOM 795 N N . GLN A 1 98 ? -0.190 14.017 -1.940 1.00 97.81 98 GLN A N 1
ATOM 796 C CA . GLN A 1 98 ? 0.659 14.641 -0.924 1.00 97.81 98 GLN A CA 1
ATOM 797 C C . GLN A 1 98 ? -0.076 15.752 -0.146 1.00 97.81 98 GLN A C 1
ATOM 799 O O . GLN A 1 98 ? 0.058 15.853 1.072 1.00 97.81 98 GLN A O 1
ATOM 804 N N . LYS A 1 99 ? -0.931 16.544 -0.804 1.00 97.31 99 LYS A N 1
ATOM 805 C CA . LYS A 1 99 ? -1.796 17.517 -0.109 1.00 97.31 99 LYS A CA 1
ATOM 806 C C . LYS A 1 99 ? -2.853 16.844 0.768 1.00 97.31 99 LYS A C 1
ATOM 808 O O . LYS A 1 99 ? -3.131 17.325 1.863 1.00 97.31 99 LYS A O 1
ATOM 813 N N . ASN A 1 100 ? -3.457 15.754 0.295 1.00 97.12 100 ASN A N 1
ATOM 814 C CA . ASN A 1 100 ? -4.421 14.976 1.077 1.00 97.12 100 ASN A CA 1
ATOM 815 C C . ASN A 1 100 ? -3.759 14.362 2.314 1.00 97.12 100 ASN A C 1
ATOM 817 O O . ASN A 1 100 ? -4.348 14.388 3.390 1.00 97.12 100 ASN A O 1
ATOM 821 N N . TRP A 1 101 ? -2.521 13.887 2.170 1.00 97.75 101 TRP A N 1
ATOM 822 C CA . TRP A 1 101 ? -1.693 13.450 3.285 1.00 97.75 101 TRP A CA 1
ATOM 823 C C . TRP A 1 101 ? -1.479 14.562 4.317 1.00 97.75 101 TRP A C 1
ATOM 825 O O . TRP A 1 101 ? -1.711 14.343 5.501 1.00 97.75 101 TRP A O 1
ATOM 835 N N . GLN A 1 102 ? -1.139 15.781 3.891 1.00 96.38 102 GLN A N 1
ATOM 836 C CA . GLN A 1 102 ? -0.943 16.876 4.844 1.00 96.38 102 GLN A CA 1
ATOM 837 C C . GLN A 1 102 ? -2.216 17.194 5.649 1.00 96.38 102 GLN A C 1
ATOM 839 O O . GLN A 1 102 ? -2.151 17.337 6.864 1.00 96.38 102 GLN A O 1
ATOM 844 N N . LYS A 1 103 ? -3.392 17.189 5.006 1.00 95.38 103 LYS A N 1
ATOM 845 C CA . LYS A 1 103 ? -4.681 17.380 5.702 1.00 95.38 103 LYS A CA 1
ATOM 846 C C . LYS A 1 103 ? -4.952 16.309 6.765 1.00 95.38 103 LYS A C 1
ATOM 848 O O . LYS A 1 103 ? -5.565 16.597 7.790 1.00 95.38 103 LYS A O 1
ATOM 853 N N . ILE A 1 104 ? -4.518 15.074 6.507 1.00 96.25 104 ILE A N 1
ATOM 854 C CA . ILE A 1 104 ? -4.614 13.965 7.463 1.00 96.25 104 ILE A CA 1
ATOM 855 C C . ILE A 1 104 ? -3.730 14.235 8.682 1.00 96.25 104 ILE A C 1
ATOM 857 O O . ILE A 1 104 ? -4.196 14.074 9.808 1.00 96.25 104 ILE A O 1
ATOM 861 N N . CYS A 1 105 ? -2.490 14.681 8.466 1.00 93.75 105 CYS A N 1
ATOM 862 C CA . CYS A 1 105 ? -1.573 15.053 9.546 1.00 93.75 105 CYS A CA 1
ATOM 863 C C . CYS A 1 105 ? -2.120 16.186 10.416 1.00 93.75 105 CYS A C 1
ATOM 865 O O . CYS A 1 105 ? -1.902 16.180 11.625 1.00 93.75 105 CYS A O 1
ATOM 867 N N . ASP A 1 106 ? -2.838 17.133 9.811 1.00 91.00 106 ASP A N 1
ATOM 868 C CA . ASP A 1 106 ? -3.424 18.267 10.524 1.00 91.00 106 ASP A CA 1
ATOM 869 C C . ASP A 1 106 ? -4.621 17.843 11.404 1.00 91.00 106 ASP A C 1
ATOM 871 O O . ASP A 1 106 ? -4.942 18.522 12.378 1.00 91.00 106 ASP A O 1
ATOM 875 N N . THR A 1 107 ? -5.286 16.720 11.087 1.00 90.75 107 THR A N 1
ATOM 876 C CA . THR A 1 107 ? -6.496 16.234 11.787 1.00 90.75 107 THR A CA 1
ATOM 877 C C . THR A 1 107 ? -6.473 14.717 12.063 1.00 90.75 107 THR A C 1
ATOM 879 O O . THR A 1 107 ? -7.342 13.973 11.596 1.00 90.75 107 THR A O 1
ATOM 882 N N . PRO A 1 108 ? -5.503 14.208 12.846 1.00 87.06 108 PRO A N 1
ATOM 883 C CA . PRO A 1 108 ? -5.223 12.775 12.922 1.00 87.06 108 PRO A CA 1
ATOM 884 C C . PRO A 1 108 ? -6.310 11.954 13.640 1.00 87.06 108 PRO A C 1
ATOM 886 O O . PRO A 1 108 ? -6.533 10.806 13.263 1.00 87.06 108 PRO A O 1
ATOM 889 N N . GLU A 1 109 ? -7.038 12.514 14.608 1.00 83.62 109 GLU A N 1
ATOM 890 C CA . GLU A 1 109 ? -8.034 11.781 15.418 1.00 83.62 109 GLU A CA 1
ATOM 891 C C . GLU A 1 109 ? -9.256 11.289 14.617 1.00 83.62 109 GLU A C 1
ATOM 893 O O . GLU A 1 109 ? -9.800 10.227 14.905 1.00 83.62 109 GLU A O 1
ATOM 898 N N . ASN A 1 110 ? -9.651 11.996 13.551 1.00 81.06 110 ASN A N 1
ATOM 899 C CA . ASN A 1 110 ? -10.824 11.664 12.722 1.00 81.06 110 ASN A CA 1
ATOM 900 C C . ASN A 1 110 ? -10.443 11.286 11.286 1.00 81.06 110 ASN A C 1
ATOM 902 O O . ASN A 1 110 ? -11.160 11.549 10.320 1.00 81.06 110 ASN A O 1
ATOM 906 N N . SER A 1 111 ? -9.279 10.665 11.132 1.00 90.88 111 SER A N 1
ATOM 907 C CA . SER A 1 111 ? -8.641 10.499 9.828 1.00 90.88 111 SER A CA 1
ATOM 908 C C . SER A 1 111 ? -8.764 9.095 9.231 1.00 90.88 111 SER A C 1
ATOM 910 O O . SER A 1 111 ? -8.183 8.842 8.177 1.00 90.88 111 SER A O 1
ATOM 912 N N . PHE A 1 112 ? -9.514 8.170 9.843 1.00 89.69 112 PHE A N 1
ATOM 913 C CA . PHE A 1 112 ? -9.585 6.777 9.375 1.00 89.69 112 PHE A CA 1
ATOM 914 C C . PHE A 1 112 ? -10.008 6.657 7.901 1.00 89.69 112 PHE A C 1
ATOM 916 O O . PHE A 1 112 ? -9.303 6.037 7.101 1.00 89.69 112 PHE A O 1
ATOM 923 N N . MET A 1 113 ? -11.132 7.275 7.522 1.00 89.38 113 MET A N 1
ATOM 924 C CA . MET A 1 113 ? -11.621 7.241 6.140 1.00 89.38 113 MET A CA 1
ATOM 925 C C . MET A 1 113 ? -10.699 8.012 5.177 1.00 89.38 113 MET A C 1
ATOM 927 O O . MET A 1 113 ? -10.344 7.454 4.137 1.00 89.38 113 MET A O 1
ATOM 931 N N . PRO A 1 114 ? -10.220 9.229 5.512 1.00 94.81 114 PRO A N 1
ATOM 932 C CA . PRO A 1 114 ? -9.170 9.893 4.740 1.00 94.81 114 PRO A CA 1
ATOM 933 C C . PRO A 1 114 ? -7.933 9.022 4.460 1.00 94.81 114 PRO A C 1
ATOM 935 O O . PRO A 1 114 ? -7.476 8.981 3.318 1.00 94.81 114 PRO A O 1
ATOM 938 N N . HIS A 1 115 ? -7.427 8.275 5.450 1.00 96.06 115 HIS A N 1
ATOM 939 C CA . HIS A 1 115 ? -6.320 7.334 5.248 1.00 96.06 115 HIS A CA 1
ATOM 940 C C . HIS A 1 115 ? -6.682 6.235 4.247 1.00 96.06 115 HIS A C 1
ATOM 942 O O . HIS A 1 115 ? -5.915 5.969 3.325 1.00 96.06 115 HIS A O 1
ATOM 948 N N . CYS A 1 116 ? -7.851 5.610 4.413 1.00 92.06 116 CYS A N 1
ATOM 949 C CA . CYS A 1 116 ? -8.334 4.550 3.527 1.00 92.06 116 CYS A CA 1
ATOM 950 C C . CYS A 1 116 ? -8.398 5.021 2.065 1.00 92.06 116 CYS A C 1
ATOM 952 O O . CYS A 1 116 ? -7.927 4.320 1.168 1.00 92.06 116 CYS A O 1
ATOM 954 N N . LEU A 1 117 ? -8.926 6.226 1.836 1.00 94.44 117 LEU A N 1
ATOM 955 C CA . LEU A 1 117 ? -9.017 6.831 0.507 1.00 94.44 117 LEU A CA 1
ATOM 956 C C . LEU A 1 117 ? -7.638 7.166 -0.068 1.00 94.44 117 LEU A C 1
ATOM 958 O O . LEU A 1 117 ? -7.387 6.908 -1.242 1.00 94.44 117 LEU A O 1
ATOM 962 N N . LEU A 1 118 ? -6.730 7.721 0.740 1.00 97.75 118 LEU A N 1
ATOM 963 C CA . LEU A 1 118 ? -5.368 8.018 0.297 1.00 97.75 118 LEU A CA 1
ATOM 964 C C . LEU A 1 118 ? -4.627 6.742 -0.125 1.00 97.75 118 LEU A C 1
ATOM 966 O O . LEU A 1 118 ? -4.015 6.721 -1.192 1.00 97.75 118 LEU A O 1
ATOM 970 N N . ILE A 1 119 ? -4.728 5.673 0.671 1.00 97.00 119 ILE A N 1
ATOM 971 C CA . ILE A 1 119 ? -4.114 4.377 0.362 1.00 97.00 119 ILE A CA 1
ATOM 972 C C . ILE A 1 119 ? -4.677 3.813 -0.947 1.00 97.00 119 ILE A C 1
ATOM 974 O O . ILE A 1 119 ? -3.901 3.401 -1.800 1.00 97.00 119 ILE A O 1
ATOM 978 N N . GLU A 1 120 ? -5.994 3.863 -1.171 1.00 94.56 120 GLU A N 1
ATOM 979 C CA . GLU A 1 120 ? -6.592 3.459 -2.456 1.00 94.56 120 GLU A CA 1
ATOM 980 C C . GLU A 1 120 ? -6.023 4.235 -3.644 1.00 94.56 120 GLU A C 1
ATOM 982 O O . GLU A 1 120 ? -5.727 3.648 -4.687 1.00 94.56 120 GLU A O 1
ATOM 987 N N . LYS A 1 121 ? -5.863 5.559 -3.508 1.00 97.00 121 LYS A N 1
ATOM 988 C CA . LYS A 1 121 ? -5.279 6.372 -4.581 1.00 97.00 121 LYS A CA 1
ATOM 989 C C . LYS A 1 121 ? -3.829 5.985 -4.843 1.00 97.00 121 LYS A C 1
ATOM 991 O O . LYS A 1 121 ? -3.453 5.911 -6.006 1.00 97.00 121 LYS A O 1
ATOM 996 N N . LEU A 1 122 ? -3.044 5.707 -3.805 1.00 97.19 122 LEU A N 1
ATOM 997 C CA . LEU A 1 122 ? -1.656 5.259 -3.941 1.00 97.19 122 LEU A CA 1
ATOM 998 C C . LEU A 1 122 ? -1.544 3.857 -4.548 1.00 97.19 122 LEU A C 1
ATOM 1000 O O . LEU A 1 122 ? -0.700 3.633 -5.408 1.00 97.19 122 LEU A O 1
ATOM 1004 N N . LEU A 1 123 ? -2.423 2.931 -4.170 1.00 95.31 123 LEU A N 1
ATOM 1005 C CA . LEU A 1 123 ? -2.493 1.603 -4.778 1.00 95.31 123 LEU A CA 1
ATOM 1006 C C . LEU A 1 123 ? -2.800 1.694 -6.282 1.00 95.31 123 LEU A C 1
ATOM 1008 O O . LEU A 1 123 ? -2.165 1.026 -7.096 1.00 95.31 123 LEU A O 1
ATOM 1012 N N . TYR A 1 124 ? -3.699 2.599 -6.674 1.00 94.31 124 TYR A N 1
ATOM 1013 C CA . TYR A 1 124 ? -3.946 2.888 -8.086 1.00 94.31 124 TYR A CA 1
ATOM 1014 C C . TYR A 1 124 ? -2.703 3.450 -8.802 1.00 94.31 124 TYR A C 1
ATOM 1016 O O . TYR A 1 124 ? -2.450 3.096 -9.955 1.00 94.31 124 TYR A O 1
ATOM 1024 N N . GLU A 1 125 ? -1.889 4.280 -8.136 1.00 95.12 125 GLU A N 1
ATOM 1025 C CA . GLU A 1 125 ? -0.621 4.755 -8.714 1.00 95.12 125 GLU A CA 1
ATOM 1026 C C . GLU A 1 125 ? 0.346 3.611 -9.025 1.00 95.12 125 GLU A C 1
ATOM 1028 O O . GLU A 1 125 ? 1.020 3.680 -10.051 1.00 95.12 125 GLU A O 1
ATOM 1033 N N . LEU A 1 126 ? 0.391 2.550 -8.206 1.00 94.25 126 LEU A N 1
ATOM 1034 C CA . LEU A 1 126 ? 1.243 1.386 -8.485 1.00 94.25 126 LEU A CA 1
ATOM 1035 C C . LEU A 1 126 ? 0.941 0.802 -9.867 1.00 94.25 126 LEU A C 1
ATOM 1037 O O . LEU A 1 126 ? 1.854 0.559 -10.653 1.00 94.25 126 LEU A O 1
ATOM 1041 N N . THR A 1 127 ? -0.344 0.647 -10.192 1.00 92.25 127 THR A N 1
ATOM 1042 C CA . THR A 1 127 ? -0.775 0.128 -11.498 1.00 92.25 127 THR A CA 1
ATOM 1043 C C . THR A 1 127 ? -0.327 1.057 -12.629 1.00 92.25 127 THR A C 1
ATOM 1045 O O . THR A 1 127 ? 0.266 0.611 -13.608 1.00 92.25 127 THR A O 1
ATOM 1048 N N . ILE A 1 128 ? -0.513 2.371 -12.463 1.00 93.50 128 ILE A N 1
ATOM 1049 C CA . ILE A 1 128 ? -0.120 3.353 -13.483 1.00 93.50 128 ILE A CA 1
ATOM 1050 C C . ILE A 1 128 ? 1.393 3.358 -13.727 1.00 93.50 128 ILE A C 1
ATOM 1052 O O . ILE A 1 128 ? 1.821 3.427 -14.882 1.00 93.50 128 ILE A O 1
ATOM 1056 N N . ILE A 1 129 ? 2.205 3.298 -12.670 1.00 93.88 129 ILE A N 1
ATOM 1057 C CA . ILE A 1 129 ? 3.665 3.230 -12.800 1.00 93.88 129 ILE A CA 1
ATOM 1058 C C . ILE A 1 129 ? 4.080 1.928 -13.477 1.00 93.88 129 ILE A C 1
ATOM 1060 O O . ILE A 1 129 ? 4.891 1.957 -14.406 1.00 93.88 129 ILE A O 1
ATOM 1064 N N . ALA A 1 130 ? 3.507 0.801 -13.055 1.00 91.62 130 ALA A N 1
ATOM 1065 C CA . ALA A 1 130 ? 3.828 -0.498 -13.621 1.00 91.62 130 ALA A CA 1
ATOM 1066 C C . ALA A 1 130 ? 3.548 -0.549 -15.129 1.00 91.62 130 ALA A C 1
ATOM 1068 O O . ALA A 1 130 ? 4.420 -0.968 -15.892 1.00 91.62 130 ALA A O 1
ATOM 1069 N N . ASP A 1 131 ? 2.407 -0.028 -15.575 1.00 90.19 131 ASP A N 1
ATOM 1070 C CA . ASP A 1 131 ? 2.063 0.016 -16.997 1.00 90.19 131 ASP A CA 1
ATOM 1071 C C . ASP A 1 131 ? 2.930 1.021 -17.766 1.00 90.19 131 ASP A C 1
ATOM 1073 O O . ASP A 1 131 ? 3.482 0.706 -18.826 1.00 90.19 131 ASP A O 1
ATOM 1077 N N . THR A 1 132 ? 3.133 2.224 -17.216 1.00 91.69 132 THR A N 1
ATOM 1078 C CA . THR A 1 132 ? 3.912 3.278 -17.887 1.00 91.69 132 THR A CA 1
ATOM 1079 C C . THR A 1 132 ? 5.371 2.870 -18.078 1.00 91.69 132 THR A C 1
ATOM 1081 O O . THR A 1 132 ? 5.979 3.177 -19.112 1.00 91.69 132 THR A O 1
ATOM 1084 N N . CYS A 1 133 ? 5.937 2.150 -17.112 1.00 90.31 133 CYS A N 1
ATOM 1085 C CA . CYS A 1 133 ? 7.296 1.617 -17.171 1.00 90.31 133 CYS A CA 1
ATOM 1086 C C . CYS A 1 133 ? 7.374 0.228 -17.817 1.00 90.31 133 CYS A C 1
ATOM 1088 O O . CYS A 1 133 ? 8.458 -0.354 -17.863 1.00 90.31 133 CYS A O 1
ATOM 1090 N N . SER A 1 134 ? 6.258 -0.275 -18.362 1.00 87.19 134 SER A N 1
ATOM 1091 C CA . SER A 1 134 ? 6.164 -1.571 -19.044 1.00 87.19 134 SER A CA 1
ATOM 1092 C C . SER A 1 134 ? 6.661 -2.732 -18.175 1.00 87.19 134 SER A C 1
ATOM 1094 O O . SER A 1 134 ? 7.285 -3.669 -18.668 1.00 87.19 134 SER A O 1
ATOM 1096 N N . LEU A 1 135 ? 6.407 -2.661 -16.867 1.00 84.75 135 LEU A N 1
ATOM 1097 C CA . LEU A 1 135 ? 6.757 -3.709 -15.911 1.00 84.75 135 LEU A CA 1
ATOM 1098 C C . LEU A 1 135 ? 5.844 -4.926 -16.074 1.00 84.75 135 LEU A C 1
ATOM 1100 O O . LEU A 1 135 ? 6.300 -6.051 -15.920 1.00 84.75 135 LEU A O 1
ATOM 1104 N N . THR A 1 136 ? 4.593 -4.690 -16.463 1.00 80.06 136 THR A N 1
ATOM 1105 C CA . THR A 1 136 ? 3.555 -5.692 -16.745 1.00 80.06 136 THR A CA 1
ATOM 1106 C C . THR A 1 136 ? 3.571 -6.196 -18.194 1.00 80.06 136 THR A C 1
ATOM 1108 O O . THR A 1 136 ? 2.831 -7.117 -18.528 1.00 80.06 136 THR A O 1
ATOM 1111 N N . ALA A 1 137 ? 4.404 -5.624 -19.071 1.00 71.19 137 ALA A N 1
ATOM 1112 C CA . ALA A 1 137 ? 4.414 -5.941 -20.501 1.00 71.19 137 ALA A CA 1
ATOM 1113 C C . ALA A 1 137 ? 5.089 -7.285 -20.796 1.00 71.19 137 ALA A C 1
ATOM 1115 O O . ALA A 1 137 ? 6.196 -7.496 -20.320 1.00 71.19 137 ALA A O 1
ATOM 1116 N N . VAL A 1 138 ? 4.464 -8.117 -21.642 1.00 58.84 138 VAL A N 1
ATOM 1117 C CA . VAL A 1 138 ? 4.894 -9.487 -21.984 1.00 58.84 138 VAL A CA 1
ATOM 1118 C C . VAL A 1 138 ? 6.336 -9.543 -22.525 1.00 58.84 138 VAL A C 1
ATOM 1120 O O . VAL A 1 138 ? 6.607 -9.212 -23.678 1.00 58.84 138 VAL A O 1
ATOM 1123 N N . ASP A 1 139 ? 7.257 -9.990 -21.685 1.00 59.81 139 ASP A N 1
ATOM 1124 C CA . ASP A 1 139 ? 8.584 -10.507 -21.966 1.00 59.81 139 ASP A CA 1
ATOM 1125 C C . ASP A 1 139 ? 8.496 -12.048 -21.992 1.00 59.81 139 ASP A C 1
ATOM 1127 O O . ASP A 1 139 ? 8.112 -12.663 -21.000 1.00 59.81 139 ASP A O 1
ATOM 1131 N N . PRO A 1 140 ? 8.888 -12.711 -23.092 1.00 54.56 140 PRO A N 1
ATOM 1132 C CA . PRO A 1 140 ? 8.931 -14.172 -23.181 1.00 54.56 140 PRO A CA 1
ATOM 1133 C C . PRO A 1 140 ? 9.754 -14.877 -22.087 1.00 54.56 140 PRO A C 1
ATOM 1135 O O . PRO A 1 140 ? 9.680 -16.099 -21.978 1.00 54.56 140 PRO A O 1
ATOM 1138 N N . LYS A 1 141 ? 10.586 -14.142 -21.334 1.00 53.66 141 LYS A N 1
ATOM 1139 C CA . LYS A 1 141 ? 11.463 -14.667 -20.278 1.00 53.66 141 LYS A CA 1
ATOM 1140 C C . LYS A 1 141 ? 11.064 -14.265 -18.857 1.00 53.66 141 LYS A C 1
ATOM 1142 O O . LYS A 1 141 ? 11.676 -14.779 -17.925 1.00 53.66 141 LYS A O 1
ATOM 1147 N N . ALA A 1 142 ? 10.113 -13.347 -18.681 1.00 54.94 142 ALA A N 1
ATOM 1148 C CA . ALA A 1 142 ? 9.694 -12.885 -17.360 1.00 54.94 142 ALA A CA 1
ATOM 1149 C C . ALA A 1 142 ? 8.305 -13.428 -17.023 1.00 54.94 142 ALA A C 1
ATOM 1151 O O . ALA A 1 142 ? 7.423 -13.492 -17.877 1.00 54.94 142 ALA A O 1
ATOM 1152 N N . ASP A 1 143 ? 8.096 -13.808 -15.766 1.00 59.28 143 ASP A N 1
ATOM 1153 C CA . ASP A 1 143 ? 6.771 -14.197 -15.304 1.00 59.28 143 ASP A CA 1
ATOM 1154 C C . ASP A 1 143 ? 5.938 -12.933 -15.014 1.00 59.28 143 ASP A C 1
ATOM 1156 O O . ASP A 1 143 ? 6.056 -12.295 -13.972 1.00 59.28 143 ASP A O 1
ATOM 1160 N N . HIS A 1 144 ? 5.116 -12.505 -15.974 1.00 60.53 144 HIS A N 1
ATOM 1161 C CA . HIS A 1 144 ? 4.233 -11.329 -15.834 1.00 60.53 144 HIS A CA 1
ATOM 1162 C C . HIS A 1 144 ? 3.209 -11.477 -14.727 1.00 60.53 144 HIS A C 1
ATOM 1164 O O . HIS A 1 144 ? 2.754 -10.484 -14.148 1.00 60.53 144 HIS A O 1
ATOM 1170 N N . GLN A 1 145 ? 2.827 -12.723 -14.471 1.00 62.22 145 GLN A N 1
ATOM 1171 C CA . GLN A 1 145 ? 1.851 -13.050 -13.462 1.00 62.22 145 GLN A CA 1
ATOM 1172 C C . GLN A 1 145 ? 2.399 -12.707 -12.075 1.00 62.22 145 GLN A C 1
ATOM 1174 O O . GLN A 1 145 ? 1.646 -12.243 -11.224 1.00 62.22 145 GLN A O 1
ATOM 1179 N N . ASP A 1 146 ? 3.717 -12.793 -11.910 1.00 74.75 146 ASP A N 1
ATOM 1180 C CA . ASP A 1 146 ? 4.438 -12.527 -10.676 1.00 74.75 146 ASP A CA 1
ATOM 1181 C C . ASP A 1 146 ? 4.349 -11.055 -10.229 1.00 74.75 146 ASP A C 1
ATOM 1183 O O . ASP A 1 146 ? 3.914 -10.764 -9.117 1.00 74.75 146 ASP A O 1
ATOM 1187 N N . ILE A 1 147 ? 4.638 -10.089 -11.114 1.00 79.50 147 ILE A N 1
ATOM 1188 C CA . ILE A 1 147 ? 4.559 -8.651 -10.772 1.00 79.50 147 ILE A CA 1
ATOM 1189 C C . ILE A 1 147 ? 3.113 -8.234 -10.504 1.00 79.50 147 ILE A C 1
ATOM 1191 O O . ILE A 1 147 ? 2.828 -7.547 -9.519 1.00 79.50 147 ILE A O 1
ATOM 1195 N N . TRP A 1 148 ? 2.186 -8.641 -11.372 1.00 82.62 148 TRP A N 1
ATOM 1196 C CA . TRP A 1 148 ? 0.781 -8.285 -11.202 1.00 82.62 148 TRP A CA 1
ATOM 1197 C C . TRP A 1 148 ? 0.225 -8.838 -9.888 1.00 82.62 148 TRP A C 1
ATOM 1199 O O . TRP A 1 148 ? -0.400 -8.106 -9.121 1.00 82.62 148 TRP A O 1
ATOM 1209 N N . GLN A 1 149 ? 0.478 -10.112 -9.591 1.00 83.62 149 GLN A N 1
ATOM 1210 C CA . GLN A 1 149 ? -0.030 -10.741 -8.378 1.00 83.62 149 GLN A CA 1
ATOM 1211 C C . GLN A 1 149 ? 0.694 -10.234 -7.130 1.00 83.62 149 GLN A C 1
ATOM 1213 O O . GLN A 1 149 ? 0.044 -9.755 -6.199 1.00 83.62 149 GLN A O 1
ATOM 1218 N N . ASN A 1 150 ? 2.024 -10.312 -7.106 1.00 86.25 150 ASN A N 1
ATOM 1219 C CA . ASN A 1 150 ? 2.803 -10.121 -5.889 1.00 86.25 150 ASN A CA 1
ATOM 1220 C C . ASN A 1 150 ? 3.118 -8.653 -5.593 1.00 86.25 150 ASN A C 1
ATOM 1222 O O . ASN A 1 150 ? 3.183 -8.298 -4.422 1.00 86.25 150 ASN A O 1
ATOM 1226 N N . VAL A 1 151 ? 3.251 -7.786 -6.604 1.00 87.56 151 VAL A N 1
ATOM 1227 C CA . VAL A 1 151 ? 3.604 -6.366 -6.399 1.00 87.56 151 VAL A CA 1
ATOM 1228 C C . VAL A 1 151 ? 2.392 -5.438 -6.478 1.00 87.56 151 VAL A C 1
ATOM 1230 O O . VAL A 1 151 ? 2.363 -4.424 -5.784 1.00 87.56 151 VAL A O 1
ATOM 1233 N N . LEU A 1 152 ? 1.377 -5.766 -7.287 1.00 89.00 152 LEU A N 1
ATOM 1234 C CA . LEU A 1 152 ? 0.198 -4.905 -7.458 1.00 89.00 152 LEU A CA 1
ATOM 1235 C C . LEU A 1 152 ? -1.005 -5.397 -6.649 1.00 89.00 152 LEU A C 1
ATOM 1237 O O . LEU A 1 152 ? -1.539 -4.651 -5.832 1.00 89.00 152 LEU A O 1
ATOM 1241 N N . GLN A 1 153 ? -1.429 -6.650 -6.821 1.00 88.25 153 GLN A N 1
ATOM 1242 C CA . GLN A 1 153 ? -2.667 -7.146 -6.210 1.00 88.25 153 GLN A CA 1
ATOM 1243 C C . GLN A 1 153 ? -2.537 -7.430 -4.702 1.00 88.25 153 GLN A C 1
ATOM 1245 O O . GLN A 1 153 ? -3.469 -7.152 -3.944 1.00 88.25 153 GLN A O 1
ATOM 1250 N N . ARG A 1 154 ? -1.391 -7.934 -4.221 1.00 89.31 154 ARG A N 1
ATOM 1251 C CA . ARG A 1 154 ? -1.199 -8.213 -2.783 1.00 89.31 154 ARG A CA 1
ATOM 1252 C C . ARG A 1 154 ? -1.311 -6.980 -1.884 1.00 89.31 154 ARG A C 1
ATOM 1254 O O . ARG A 1 154 ? -2.003 -7.080 -0.873 1.00 89.31 154 ARG A O 1
ATOM 1261 N N . PRO A 1 155 ? -0.735 -5.813 -2.220 1.00 91.12 155 PRO A N 1
ATOM 1262 C CA . PRO A 1 155 ? -0.964 -4.582 -1.460 1.00 91.12 155 PRO A CA 1
ATOM 1263 C C . PRO A 1 155 ? -2.437 -4.157 -1.396 1.00 91.12 155 PRO A C 1
ATOM 1265 O O . PRO A 1 155 ? -2.901 -3.708 -0.347 1.00 91.12 155 PRO A O 1
ATOM 1268 N N . HIS A 1 156 ? -3.196 -4.339 -2.484 1.00 89.69 156 HIS A N 1
ATOM 1269 C CA . HIS A 1 156 ? -4.646 -4.108 -2.478 1.00 89.69 156 HIS A CA 1
ATOM 1270 C C . HIS A 1 156 ? -5.360 -5.052 -1.503 1.00 89.69 156 HIS A C 1
ATOM 1272 O O . HIS A 1 156 ? -6.236 -4.632 -0.738 1.00 89.69 156 HIS A O 1
ATOM 1278 N N . PHE A 1 157 ? -4.966 -6.324 -1.502 1.00 88.75 157 PHE A N 1
ATOM 1279 C CA . PHE A 1 157 ? -5.505 -7.310 -0.579 1.00 88.75 157 PHE A CA 1
ATOM 1280 C C . PHE A 1 157 ? -5.140 -6.976 0.879 1.00 88.75 157 PHE A C 1
ATOM 1282 O O . PHE A 1 157 ? -6.028 -6.921 1.729 1.00 88.75 157 PHE A O 1
ATOM 1289 N N . ALA A 1 158 ? -3.884 -6.616 1.156 1.00 90.25 158 ALA A N 1
ATOM 1290 C CA . ALA A 1 158 ? -3.418 -6.172 2.470 1.00 90.25 158 ALA A CA 1
ATOM 1291 C C . ALA A 1 158 ? -4.199 -4.953 2.996 1.00 90.25 158 ALA A C 1
ATOM 1293 O O . ALA A 1 158 ? -4.563 -4.907 4.170 1.00 90.25 158 ALA A O 1
ATOM 1294 N N . GLU A 1 159 ? -4.527 -3.979 2.141 1.00 91.94 159 GLU A N 1
ATOM 1295 C CA . GLU A 1 159 ? -5.378 -2.852 2.544 1.00 91.94 159 GLU A CA 1
ATOM 1296 C C . GLU A 1 159 ? -6.815 -3.283 2.862 1.00 91.94 159 GLU A C 1
ATOM 1298 O O . GLU A 1 159 ? -7.400 -2.796 3.833 1.00 91.94 159 GLU A O 1
ATOM 1303 N N . THR A 1 160 ? -7.377 -4.223 2.100 1.00 90.69 160 THR A N 1
ATOM 1304 C CA . THR A 1 160 ? -8.714 -4.767 2.387 1.00 90.69 160 THR A CA 1
ATOM 1305 C C . THR A 1 160 ? -8.737 -5.456 3.753 1.00 90.69 160 THR A C 1
ATOM 1307 O O . THR A 1 160 ? -9.620 -5.189 4.573 1.00 90.69 160 THR A O 1
ATOM 1310 N N . LEU A 1 161 ? -7.708 -6.255 4.057 1.00 90.75 161 LEU A N 1
ATOM 1311 C CA . LEU A 1 161 ? -7.506 -6.836 5.385 1.00 90.75 161 LEU A CA 1
ATOM 1312 C C . LEU A 1 161 ? -7.336 -5.758 6.465 1.00 90.75 161 LEU A C 1
ATOM 1314 O O . LEU A 1 161 ? -7.919 -5.868 7.542 1.00 90.75 161 LEU A O 1
ATOM 1318 N N . GLY A 1 162 ? -6.609 -4.676 6.174 1.00 90.12 162 GLY A N 1
ATOM 1319 C CA . GLY A 1 162 ? -6.446 -3.531 7.073 1.00 90.12 162 GLY A CA 1
ATOM 1320 C C . GLY A 1 162 ? -7.769 -2.864 7.461 1.00 90.12 162 GLY A C 1
ATOM 1321 O O . GLY A 1 162 ? -7.947 -2.472 8.619 1.00 90.12 162 GLY A O 1
ATOM 1322 N N . ARG A 1 163 ? -8.722 -2.783 6.526 1.00 92.12 163 ARG A N 1
ATOM 1323 C CA . ARG A 1 163 ? -10.078 -2.264 6.775 1.00 92.12 163 ARG A CA 1
ATOM 1324 C C . ARG A 1 163 ? -10.915 -3.222 7.605 1.00 92.12 163 ARG A C 1
ATOM 1326 O O . ARG A 1 163 ? -11.523 -2.795 8.584 1.00 92.12 163 ARG A O 1
ATOM 1333 N N . LEU A 1 164 ? -10.903 -4.508 7.255 1.00 93.19 164 LEU A N 1
ATOM 1334 C CA . LEU A 1 164 ? -11.580 -5.555 8.026 1.00 93.19 164 LEU A CA 1
ATOM 1335 C C . LEU A 1 164 ? -11.058 -5.629 9.462 1.00 93.19 164 LEU A C 1
ATOM 1337 O O . LEU A 1 164 ? -11.843 -5.780 10.399 1.00 93.19 164 LEU A O 1
ATOM 1341 N N . ARG A 1 165 ? -9.746 -5.449 9.649 1.00 92.19 165 ARG A N 1
ATOM 1342 C CA . ARG A 1 165 ? -9.117 -5.350 10.966 1.00 92.19 165 ARG A CA 1
ATOM 1343 C C . ARG A 1 165 ? -9.697 -4.191 11.770 1.00 92.19 165 ARG A C 1
ATOM 1345 O O . ARG A 1 165 ? -10.096 -4.389 12.908 1.00 92.19 165 ARG A O 1
ATOM 1352 N N . ALA A 1 166 ? -9.754 -2.991 11.195 1.00 90.88 166 ALA A N 1
ATOM 1353 C CA . ALA A 1 166 ? -10.252 -1.813 11.902 1.00 90.88 166 ALA A CA 1
ATOM 1354 C C . ALA A 1 166 ? -11.742 -1.934 12.264 1.00 90.88 166 ALA A C 1
ATOM 1356 O O . ALA A 1 166 ? -12.123 -1.664 13.402 1.00 90.88 166 ALA A O 1
ATOM 1357 N N . LEU A 1 167 ? -12.569 -2.389 11.318 1.00 92.69 167 LEU A N 1
ATOM 1358 C CA . LEU A 1 167 ? -14.008 -2.572 11.517 1.00 92.69 167 LEU A CA 1
ATOM 1359 C C . LEU A 1 167 ? -14.311 -3.657 12.555 1.00 92.69 167 LEU A C 1
ATOM 1361 O O . LEU A 1 167 ? -15.087 -3.423 13.479 1.00 92.69 167 LEU A O 1
ATOM 1365 N N . GLY A 1 168 ? -13.674 -4.822 12.440 1.00 93.94 168 GLY A N 1
ATOM 1366 C CA . GLY A 1 168 ? -13.884 -5.909 13.393 1.00 93.94 168 GLY A CA 1
ATOM 1367 C C . GLY A 1 168 ? -13.310 -5.602 14.776 1.00 93.94 168 GLY A C 1
ATOM 1368 O O . GLY A 1 168 ? -13.950 -5.920 15.768 1.00 93.94 168 GLY A O 1
ATOM 1369 N N . ASN A 1 169 ? -12.184 -4.883 14.871 1.00 91.94 169 ASN A N 1
ATOM 1370 C CA . ASN A 1 169 ? -11.650 -4.433 16.160 1.00 91.94 169 ASN A CA 1
ATOM 1371 C C . ASN A 1 169 ? -12.598 -3.445 16.857 1.00 91.94 169 ASN A C 1
ATOM 1373 O O . ASN A 1 169 ? -12.769 -3.517 18.071 1.00 91.94 169 ASN A O 1
ATOM 1377 N N . LYS A 1 170 ? -13.252 -2.556 16.091 1.00 90.81 170 LYS A N 1
ATOM 1378 C CA . LYS A 1 170 ? -14.307 -1.677 16.617 1.00 90.81 170 LYS A CA 1
ATOM 1379 C C . LYS A 1 170 ? -15.470 -2.504 17.172 1.00 90.81 170 LYS A C 1
ATOM 1381 O O . LYS A 1 170 ? -15.868 -2.268 18.306 1.00 90.81 170 LYS A O 1
ATOM 1386 N N . ALA A 1 171 ? -15.972 -3.482 16.419 1.00 94.31 171 ALA A N 1
ATOM 1387 C CA . ALA A 1 171 ? -17.046 -4.365 16.883 1.00 94.31 171 ALA A CA 1
ATOM 1388 C C . ALA A 1 171 ? -16.644 -5.139 18.155 1.00 94.31 171 ALA A C 1
ATOM 1390 O O . ALA A 1 171 ? -17.318 -5.054 19.176 1.00 94.31 171 ALA A O 1
ATOM 1391 N N . ALA A 1 172 ? -15.476 -5.785 18.151 1.00 94.44 172 ALA A N 1
ATOM 1392 C CA . ALA A 1 172 ? -14.947 -6.489 19.318 1.00 94.44 172 ALA A CA 1
ATOM 1393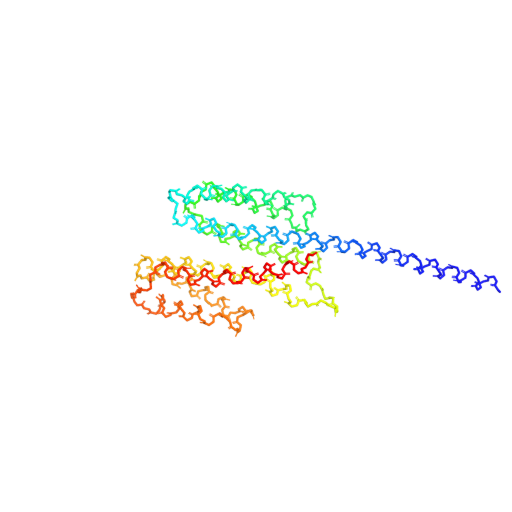 C C . ALA A 1 172 ? -14.808 -5.577 20.550 1.00 94.44 172 ALA A C 1
ATOM 1395 O O . ALA A 1 172 ? -15.092 -6.002 21.664 1.00 94.44 172 ALA A O 1
ATOM 1396 N N . SER A 1 173 ? -14.420 -4.306 20.368 1.00 92.19 173 SER A N 1
ATOM 1397 C CA . SER A 1 173 ? -14.293 -3.347 21.480 1.00 92.19 173 SER A CA 1
ATOM 1398 C C . SER A 1 173 ? -15.628 -2.949 22.103 1.00 92.19 173 SER A C 1
ATOM 1400 O O . SER A 1 173 ? -15.672 -2.600 23.278 1.00 92.19 173 SER A O 1
ATOM 1402 N N . LEU A 1 174 ? -16.707 -3.022 21.322 1.00 93.38 174 LEU A N 1
ATOM 1403 C CA . LEU A 1 174 ? -18.066 -2.746 21.775 1.00 93.38 174 LEU A CA 1
ATOM 1404 C C . LEU A 1 174 ? -18.739 -3.997 22.360 1.00 93.38 174 LEU A C 1
ATOM 1406 O O . LEU A 1 174 ? -19.766 -3.878 23.017 1.00 93.38 174 LEU A O 1
ATOM 1410 N N . GLY A 1 175 ? -18.172 -5.188 22.131 1.00 94.12 175 GLY A N 1
ATOM 1411 C CA . GLY A 1 175 ? -18.775 -6.470 22.514 1.00 94.12 175 GLY A CA 1
ATOM 1412 C C . GLY A 1 175 ? -19.983 -6.866 21.656 1.00 94.12 175 GLY A C 1
ATOM 1413 O O . GLY A 1 175 ? -20.614 -7.886 21.914 1.00 94.12 175 GLY A O 1
ATOM 1414 N N . GLU A 1 176 ? -20.288 -6.088 20.621 1.00 94.75 176 GLU A N 1
ATOM 1415 C CA . GLU A 1 176 ? -21.359 -6.311 19.655 1.00 94.75 176 GLU A CA 1
ATOM 1416 C C . GLU A 1 176 ? -20.948 -5.736 18.295 1.00 94.75 176 GLU A C 1
ATOM 1418 O O . GLU A 1 176 ? -20.044 -4.904 18.199 1.00 94.75 176 GLU A O 1
ATOM 1423 N N . CYS A 1 177 ? -21.607 -6.160 17.216 1.00 96.06 177 CYS A N 1
ATOM 1424 C CA . CYS A 1 177 ? -21.388 -5.578 15.894 1.00 96.06 177 CYS A CA 1
ATOM 1425 C C . CYS A 1 177 ? -22.509 -4.573 15.574 1.00 96.06 177 CYS A C 1
ATOM 1427 O O . CYS A 1 177 ? -23.636 -4.998 15.291 1.00 96.06 177 CYS A O 1
ATOM 1429 N N . PRO A 1 178 ? -22.239 -3.253 15.571 1.00 94.56 178 PRO A N 1
ATOM 1430 C CA . PRO A 1 178 ? -23.212 -2.248 15.149 1.00 94.56 178 PRO A CA 1
ATOM 1431 C C . PRO A 1 178 ? -23.681 -2.454 13.704 1.00 94.56 178 PRO A C 1
ATOM 1433 O O . PRO A 1 178 ? -22.950 -2.989 12.867 1.00 94.56 178 PRO A O 1
ATOM 1436 N N . ALA A 1 179 ? -24.897 -2.012 13.376 1.00 93.81 179 ALA A N 1
ATOM 1437 C CA . ALA A 1 179 ? -25.486 -2.219 12.048 1.00 93.81 179 ALA A CA 1
ATOM 1438 C C . ALA A 1 179 ? -24.663 -1.585 10.908 1.00 93.81 179 ALA A C 1
ATOM 1440 O O . ALA A 1 179 ? -24.456 -2.215 9.870 1.00 93.81 179 ALA A O 1
ATOM 1441 N N . ASP A 1 180 ? -24.145 -0.372 11.110 1.00 92.38 180 ASP A N 1
ATOM 1442 C CA . ASP A 1 180 ? -23.284 0.330 10.151 1.00 92.38 180 ASP A CA 1
ATOM 1443 C C . ASP A 1 180 ? -21.955 -0.408 9.921 1.00 92.38 180 ASP A C 1
ATOM 1445 O O . ASP A 1 180 ? -21.498 -0.527 8.781 1.00 92.38 180 ASP A O 1
ATOM 1449 N N . VAL A 1 181 ? -21.354 -0.946 10.988 1.00 93.06 181 VAL A N 1
ATOM 1450 C CA . VAL A 1 181 ? -20.126 -1.754 10.924 1.00 93.06 181 VAL A CA 1
ATOM 1451 C C . VAL A 1 181 ? -20.394 -3.082 10.219 1.00 93.06 181 VAL A C 1
ATOM 1453 O O . VAL A 1 181 ? -19.611 -3.483 9.358 1.00 93.06 181 VAL A O 1
ATOM 1456 N N . ARG A 1 182 ? -21.523 -3.736 10.513 1.00 95.56 182 ARG A N 1
ATOM 1457 C CA . ARG A 1 182 ? -21.943 -4.996 9.885 1.00 95.56 182 ARG A CA 1
ATOM 1458 C C . ARG A 1 182 ? -22.088 -4.857 8.374 1.00 95.56 182 ARG A C 1
ATOM 1460 O O . ARG A 1 182 ? -21.541 -5.673 7.638 1.00 95.56 182 ARG A O 1
ATOM 1467 N N . ILE A 1 183 ? -22.774 -3.813 7.902 1.00 94.44 183 ILE A N 1
ATOM 1468 C CA . ILE A 1 183 ? -22.935 -3.550 6.463 1.00 94.44 183 ILE A CA 1
ATOM 1469 C C . ILE A 1 183 ? -21.567 -3.350 5.796 1.00 94.44 183 ILE A C 1
ATOM 1471 O O . ILE A 1 183 ? -21.302 -3.931 4.744 1.00 94.44 183 ILE A O 1
ATOM 1475 N N . GLN A 1 184 ? -20.674 -2.576 6.421 1.00 93.19 184 GLN A N 1
ATOM 1476 C CA . GLN A 1 184 ? -19.328 -2.351 5.891 1.00 93.19 184 GLN A CA 1
ATOM 1477 C C . GLN A 1 184 ? -18.502 -3.641 5.843 1.00 93.19 184 GLN A C 1
ATOM 1479 O O . GLN A 1 184 ? -17.860 -3.905 4.829 1.00 93.19 184 GLN A O 1
ATOM 1484 N N . LEU A 1 185 ? -18.542 -4.466 6.893 1.00 94.19 185 LEU A N 1
ATOM 1485 C CA . LEU A 1 185 ? -17.871 -5.768 6.917 1.00 94.19 185 LEU A CA 1
ATOM 1486 C C . LEU A 1 185 ? -18.392 -6.684 5.807 1.00 94.19 185 LEU A C 1
ATOM 1488 O O . LEU A 1 185 ? -17.591 -7.241 5.062 1.00 94.19 185 LEU A O 1
ATOM 1492 N N . LEU A 1 186 ? -19.713 -6.796 5.643 1.00 93.50 186 LEU A N 1
ATOM 1493 C CA . LEU A 1 186 ? -20.322 -7.618 4.593 1.00 93.50 186 LEU A CA 1
ATOM 1494 C C . LEU A 1 186 ? -19.906 -7.163 3.191 1.00 93.50 186 LEU A C 1
ATOM 1496 O O . LEU A 1 186 ? -19.535 -7.997 2.367 1.00 93.50 186 LEU A O 1
ATOM 1500 N N . TYR A 1 187 ? -19.896 -5.852 2.940 1.00 91.12 187 TYR A N 1
ATOM 1501 C CA . TYR A 1 187 ? -19.423 -5.295 1.674 1.00 91.12 187 TYR A CA 1
ATOM 1502 C C . TYR A 1 187 ? -17.946 -5.628 1.413 1.00 91.12 187 TYR A C 1
ATOM 1504 O O . TYR A 1 187 ? -17.592 -6.083 0.326 1.00 91.12 187 TYR A O 1
ATOM 1512 N N . GLN A 1 188 ? -17.073 -5.465 2.414 1.00 90.19 188 GLN A N 1
ATOM 1513 C CA . GLN A 1 188 ? -15.653 -5.806 2.275 1.00 90.19 188 GLN A CA 1
ATOM 1514 C C . GLN A 1 188 ? -15.440 -7.312 2.060 1.00 90.19 188 GLN A C 1
ATO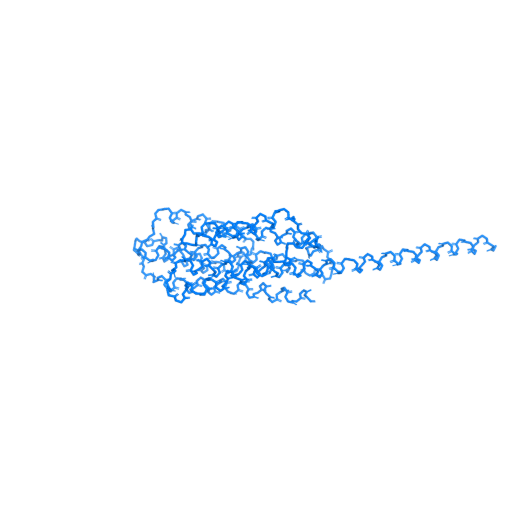M 1516 O O . GLN A 1 188 ? -14.634 -7.697 1.218 1.00 90.19 188 GLN A O 1
ATOM 1521 N N . LEU A 1 189 ? -16.188 -8.172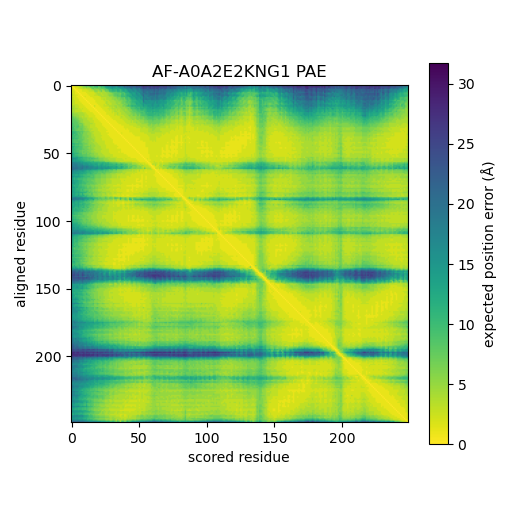 2.759 1.00 89.88 189 LEU A N 1
ATOM 1522 C C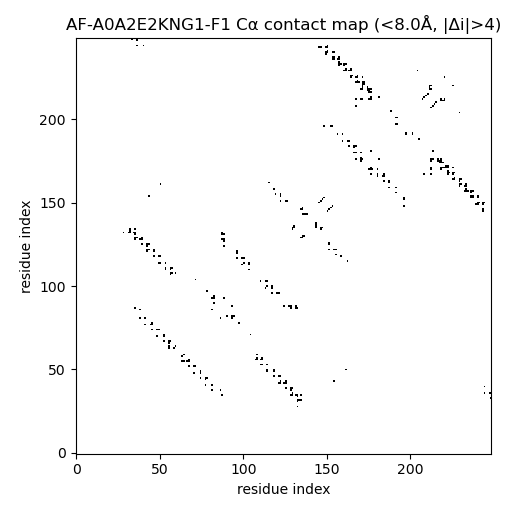A . LEU A 1 189 ? -16.137 -9.625 2.564 1.00 89.88 189 LEU A CA 1
ATOM 1523 C C . LEU A 1 189 ? -16.631 -10.044 1.175 1.00 89.88 189 LEU A C 1
ATOM 1525 O O . LEU A 1 189 ? -16.086 -10.977 0.588 1.00 89.88 189 LEU A O 1
ATOM 1529 N N . GLN A 1 190 ? -17.647 -9.369 0.634 1.00 86.94 190 GLN A N 1
ATOM 1530 C CA . GLN A 1 190 ? -18.114 -9.610 -0.728 1.00 86.94 190 GLN A CA 1
ATOM 1531 C C . GLN A 1 190 ? -17.045 -9.231 -1.757 1.00 86.94 190 GLN A C 1
ATOM 1533 O O . GLN A 1 190 ? -16.795 -10.009 -2.675 1.00 86.94 190 GLN A O 1
ATOM 1538 N N . ASN A 1 191 ? -16.392 -8.079 -1.580 1.00 82.88 191 ASN A N 1
ATOM 1539 C CA . ASN A 1 191 ? -15.292 -7.653 -2.446 1.00 82.88 191 ASN A CA 1
ATOM 1540 C C . ASN A 1 191 ? -14.095 -8.596 -2.354 1.00 82.88 191 ASN A C 1
ATOM 1542 O O . ASN A 1 191 ? -13.456 -8.856 -3.371 1.00 82.88 191 ASN A O 1
ATOM 1546 N N . LEU A 1 192 ? -13.808 -9.116 -1.153 1.00 83.00 192 LEU A N 1
ATOM 1547 C CA . LEU A 1 192 ? -12.770 -10.120 -0.972 1.00 83.00 192 LEU A CA 1
ATOM 1548 C C . LEU A 1 192 ? -13.046 -11.336 -1.838 1.00 83.00 192 LEU A C 1
ATOM 1550 O O . LEU A 1 192 ? -12.226 -11.575 -2.706 1.00 83.00 192 LEU A O 1
ATOM 1554 N N . LYS A 1 193 ? -14.225 -11.966 -1.696 1.00 78.94 193 LYS A N 1
ATOM 1555 C CA . LYS A 1 193 ? -14.653 -13.186 -2.420 1.00 78.94 193 LYS A CA 1
ATOM 1556 C C . LYS A 1 193 ? -14.581 -13.104 -3.953 1.00 78.94 193 LYS A C 1
ATOM 1558 O O . LYS A 1 193 ? -14.725 -14.117 -4.638 1.00 78.94 193 LYS A O 1
ATOM 1563 N N . GLN A 1 194 ? -14.487 -11.896 -4.503 1.00 75.38 194 GLN A N 1
ATOM 1564 C CA . GLN A 1 194 ? -14.414 -11.643 -5.941 1.00 75.38 194 GLN A CA 1
ATOM 1565 C C . GLN A 1 194 ? -12.967 -11.459 -6.434 1.00 75.38 194 GLN A C 1
ATOM 1567 O O . GLN A 1 194 ? -12.750 -11.345 -7.641 1.00 75.38 194 GLN A O 1
ATOM 1572 N N . ASN A 1 195 ? -11.971 -11.424 -5.542 1.00 70.44 195 ASN A N 1
ATOM 1573 C CA . ASN A 1 195 ? -10.588 -11.114 -5.888 1.00 70.44 195 ASN A CA 1
ATOM 1574 C C . ASN A 1 195 ? -9.830 -12.371 -6.373 1.00 70.44 195 ASN A C 1
ATOM 1576 O O . ASN A 1 195 ? -9.740 -13.339 -5.634 1.00 70.44 195 ASN A O 1
ATOM 1580 N N . PRO A 1 196 ? -9.205 -12.393 -7.567 1.00 60.62 196 PRO A N 1
ATOM 1581 C CA . PRO A 1 196 ? -8.531 -13.582 -8.109 1.00 60.62 196 PRO A CA 1
ATOM 1582 C C . PRO A 1 196 ? -7.376 -14.147 -7.267 1.00 60.62 196 PRO A C 1
ATOM 1584 O O . PRO A 1 196 ? -7.055 -15.327 -7.415 1.00 60.62 196 PRO A O 1
ATOM 1587 N N . LEU A 1 197 ? -6.758 -13.344 -6.388 1.00 64.88 197 LEU A N 1
ATOM 1588 C CA . LEU A 1 197 ? -5.761 -13.831 -5.422 1.00 64.88 197 LEU A CA 1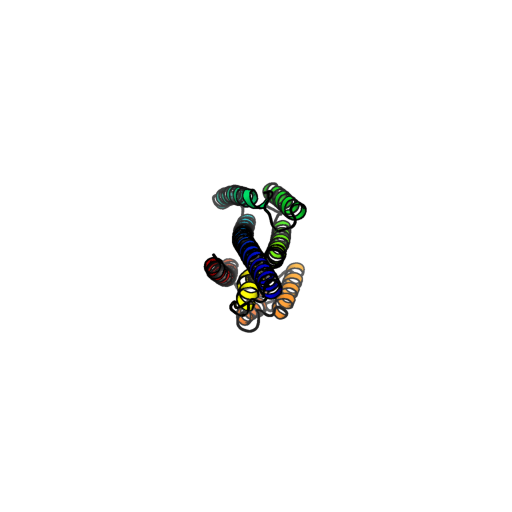
ATOM 1589 C C . LEU A 1 197 ? -6.359 -14.811 -4.383 1.00 64.88 197 LEU A C 1
ATOM 1591 O O . LEU A 1 197 ? -5.608 -15.493 -3.687 1.00 64.88 197 LEU A O 1
ATOM 1595 N N . ASP A 1 198 ? -7.694 -14.896 -4.289 1.00 56.41 198 ASP A N 1
ATOM 1596 C CA . ASP A 1 198 ? -8.459 -15.540 -3.213 1.00 56.41 198 ASP A CA 1
ATOM 1597 C C . ASP A 1 198 ? -8.259 -17.035 -3.020 1.00 56.41 198 ASP A C 1
ATOM 1599 O O . ASP A 1 198 ? -8.482 -17.531 -1.916 1.00 56.41 198 ASP A O 1
ATOM 1603 N N . ARG A 1 199 ? -7.970 -17.802 -4.076 1.00 52.69 199 ARG A N 1
ATOM 1604 C CA . ARG A 1 199 ? -8.416 -19.209 -4.082 1.00 52.69 199 ARG A CA 1
ATOM 1605 C C . ARG A 1 199 ? -7.739 -20.126 -3.054 1.00 52.69 199 ARG A C 1
ATOM 1607 O O . ARG A 1 199 ? -8.253 -21.218 -2.845 1.00 52.69 199 ARG A O 1
ATOM 1614 N N . CYS A 1 200 ? -6.660 -19.702 -2.391 1.00 50.12 200 CYS A N 1
ATOM 1615 C CA . CYS A 1 200 ? -5.982 -20.525 -1.381 1.00 50.12 200 CYS A CA 1
ATOM 1616 C C . CYS A 1 200 ? -5.929 -19.964 0.052 1.00 50.12 200 CYS A C 1
ATOM 1618 O O . CYS A 1 200 ? -5.672 -20.763 0.943 1.00 50.12 200 CYS A O 1
ATOM 1620 N N . ASN A 1 201 ? -6.157 -18.666 0.326 1.00 65.00 201 ASN A N 1
ATOM 1621 C CA . ASN A 1 201 ? -5.770 -18.098 1.640 1.00 65.00 201 ASN A CA 1
ATOM 1622 C C . ASN A 1 201 ? -6.779 -17.175 2.347 1.00 65.00 201 ASN A C 1
ATOM 1624 O O . ASN A 1 201 ? -6.502 -16.728 3.459 1.00 65.00 201 ASN A O 1
ATOM 1628 N N . THR A 1 202 ? -7.950 -16.885 1.772 1.00 74.88 202 THR A N 1
ATOM 1629 C CA . THR A 1 202 ? -8.927 -15.979 2.416 1.00 74.88 202 THR A CA 1
ATOM 1630 C C . THR A 1 202 ? -9.988 -16.689 3.246 1.00 74.88 202 THR A C 1
ATOM 1632 O O . THR A 1 202 ? -10.577 -16.070 4.132 1.00 74.88 202 THR A O 1
ATOM 1635 N N . GLY A 1 203 ? -10.172 -17.998 3.048 1.00 82.06 203 GLY A N 1
ATOM 1636 C CA . GLY A 1 203 ? -11.116 -18.830 3.802 1.00 82.06 203 GLY A CA 1
ATOM 1637 C C . GLY A 1 203 ? -11.008 -18.684 5.328 1.00 82.06 203 GLY A C 1
ATOM 1638 O O . GLY A 1 203 ? -12.029 -18.410 5.961 1.00 82.06 203 GLY A O 1
ATOM 1639 N N . PRO A 1 204 ? -9.806 -18.778 5.932 1.00 86.19 204 PRO A N 1
ATOM 1640 C CA . PRO A 1 204 ? -9.643 -18.607 7.377 1.00 86.19 204 PRO A CA 1
ATOM 1641 C C . PRO A 1 204 ? -10.054 -17.218 7.883 1.00 86.19 204 PRO A C 1
ATOM 1643 O O . PRO A 1 204 ? -10.660 -17.104 8.942 1.00 86.19 204 PRO A O 1
ATOM 1646 N N . ILE A 1 205 ? -9.768 -16.159 7.117 1.00 87.88 205 ILE A N 1
ATOM 1647 C CA . ILE A 1 205 ? -10.105 -14.775 7.488 1.00 87.88 205 ILE A CA 1
ATOM 1648 C C . ILE A 1 205 ? -11.610 -14.542 7.375 1.00 87.88 205 ILE A C 1
ATOM 1650 O O . ILE A 1 205 ? -12.218 -13.947 8.262 1.00 87.88 205 ILE A O 1
ATOM 1654 N N . VAL A 1 206 ? -12.216 -15.020 6.287 1.00 89.12 206 VAL A N 1
ATOM 1655 C CA . VAL A 1 206 ? -13.662 -14.930 6.077 1.00 89.12 206 VAL A CA 1
ATOM 1656 C C . VAL A 1 206 ? -14.396 -15.676 7.191 1.00 89.12 206 VAL A C 1
ATOM 1658 O O . VAL A 1 206 ? -15.303 -15.097 7.781 1.00 89.12 206 VAL A O 1
ATOM 1661 N N . SER A 1 207 ? -13.961 -16.896 7.524 1.00 90.25 207 SER A N 1
ATOM 1662 C CA . SER A 1 207 ? -14.556 -17.700 8.603 1.00 90.25 207 SER A CA 1
ATOM 1663 C C . SER A 1 207 ? -14.398 -17.007 9.956 1.00 90.25 207 SER A C 1
ATOM 1665 O O . SER A 1 207 ? -15.386 -16.793 10.641 1.00 90.25 207 SER A O 1
ATOM 1667 N N . LEU A 1 208 ? -13.196 -16.514 10.287 1.00 91.94 208 LEU A N 1
ATOM 1668 C CA . LEU A 1 208 ? -12.952 -15.732 11.506 1.00 91.94 208 LEU A CA 1
ATOM 1669 C C . LEU A 1 208 ? -13.941 -14.567 11.657 1.00 91.94 208 LEU A C 1
ATOM 1671 O O . LEU A 1 208 ? -14.495 -14.361 12.729 1.00 91.94 208 LEU A O 1
ATOM 1675 N N . ILE A 1 209 ? -14.163 -13.782 10.602 1.00 93.62 209 ILE A N 1
ATOM 1676 C CA . ILE A 1 209 ? -15.051 -12.612 10.675 1.00 93.62 209 ILE A CA 1
ATOM 1677 C C . ILE A 1 209 ? -16.519 -13.041 10.749 1.00 93.62 209 ILE A C 1
ATOM 1679 O O . ILE A 1 209 ? -17.308 -12.426 11.466 1.00 93.62 209 ILE A O 1
ATOM 1683 N N . GLN A 1 210 ? -16.899 -14.079 10.007 1.00 93.69 210 GLN A N 1
ATOM 1684 C CA . GLN A 1 210 ? -18.260 -14.601 10.038 1.00 93.69 210 GLN A CA 1
ATOM 1685 C C . GLN A 1 210 ? -18.607 -15.168 11.415 1.00 93.69 210 GLN A C 1
ATOM 1687 O O . GLN A 1 210 ? -19.616 -14.760 11.985 1.00 93.69 210 GLN A O 1
ATOM 1692 N N . ASP A 1 211 ? -17.743 -16.017 11.961 1.00 94.19 211 ASP A N 1
ATOM 1693 C CA . ASP A 1 211 ? -18.016 -16.801 13.163 1.00 94.19 211 ASP A CA 1
ATOM 1694 C C . ASP A 1 211 ? -17.828 -15.988 14.449 1.00 94.19 211 ASP A C 1
ATOM 1696 O O . ASP A 1 211 ? -18.605 -16.147 15.382 1.00 94.19 211 ASP A O 1
ATOM 1700 N N . GLU A 1 212 ? -16.844 -15.081 14.500 1.00 95.19 212 GLU A N 1
ATOM 1701 C CA . GLU A 1 212 ? -16.496 -14.359 15.737 1.00 95.19 212 GLU A CA 1
ATOM 1702 C C . GLU A 1 212 ? -17.098 -12.948 15.817 1.00 95.19 212 GLU A C 1
ATOM 1704 O O . GLU A 1 212 ? -17.207 -12.392 16.907 1.00 95.19 212 GLU A O 1
ATOM 1709 N N . ILE A 1 213 ? -17.461 -12.332 14.681 1.00 95.62 213 ILE A N 1
ATOM 1710 C CA . ILE A 1 213 ? -17.925 -10.930 14.639 1.00 95.62 213 ILE A CA 1
ATOM 1711 C C . ILE A 1 213 ? -19.362 -10.794 14.126 1.00 95.62 213 ILE A C 1
ATOM 1713 O O . ILE A 1 213 ? -20.123 -9.989 14.662 1.00 95.62 213 ILE A O 1
ATOM 1717 N N . LEU A 1 214 ? -19.735 -11.504 13.056 1.00 94.88 214 LEU A N 1
ATOM 1718 C CA . LEU A 1 214 ? -21.014 -11.276 12.370 1.00 94.88 214 LEU A CA 1
ATOM 1719 C C . LEU A 1 214 ? -22.154 -12.170 12.866 1.00 94.88 214 LEU A C 1
ATOM 1721 O O . LEU A 1 214 ? -23.288 -11.689 12.926 1.00 94.88 214 LEU A O 1
ATOM 1725 N N . ALA A 1 215 ? -21.870 -13.442 13.154 1.00 93.25 215 ALA A N 1
ATOM 1726 C CA . ALA A 1 215 ? -22.853 -14.431 13.589 1.00 93.25 215 ALA A CA 1
ATOM 1727 C C . ALA A 1 215 ? -23.276 -14.291 15.064 1.00 93.25 215 ALA A C 1
ATOM 1729 O O . ALA A 1 215 ? -24.473 -14.430 15.328 1.00 93.25 215 ALA A O 1
ATOM 1730 N N . PRO A 1 216 ? -22.370 -14.012 16.022 1.00 91.75 216 PRO A N 1
ATOM 1731 C CA . PRO A 1 216 ? -22.750 -13.915 17.425 1.00 91.75 216 PRO A CA 1
ATOM 1732 C C . PRO A 1 216 ? -23.587 -12.667 17.711 1.00 91.75 216 PRO A C 1
ATOM 1734 O O . PRO A 1 216 ? -23.334 -11.586 17.176 1.00 91.75 216 PRO A O 1
ATOM 1737 N N . GLU A 1 217 ? -24.551 -12.799 18.622 1.00 87.00 217 GLU A N 1
ATOM 1738 C CA . GLU A 1 217 ? -25.260 -11.648 19.194 1.00 87.00 217 GLU A CA 1
ATOM 1739 C C . GLU A 1 217 ? -24.350 -10.866 20.155 1.00 87.00 217 GLU A C 1
ATOM 1741 O O . GLU A 1 217 ? -24.362 -9.637 20.168 1.00 87.00 217 GLU A O 1
ATOM 1746 N N . LYS A 1 218 ? -23.490 -11.584 20.890 1.00 92.56 218 LYS A N 1
ATOM 1747 C CA . LYS A 1 218 ? -22.448 -11.029 21.755 1.00 92.56 218 LYS A CA 1
ATOM 1748 C C . LYS A 1 218 ? -21.075 -11.500 21.284 1.00 92.56 218 LYS A C 1
ATOM 1750 O O . LYS A 1 218 ? -20.847 -12.697 21.146 1.00 92.56 218 LYS A O 1
ATOM 1755 N N . ILE A 1 219 ? -20.167 -10.557 21.058 1.00 95.38 219 ILE A N 1
ATOM 1756 C CA . ILE A 1 219 ? -18.805 -10.832 20.596 1.00 95.38 219 ILE A CA 1
ATOM 1757 C C . ILE A 1 219 ? -17.925 -11.201 21.791 1.00 95.38 219 ILE A C 1
ATOM 1759 O O . I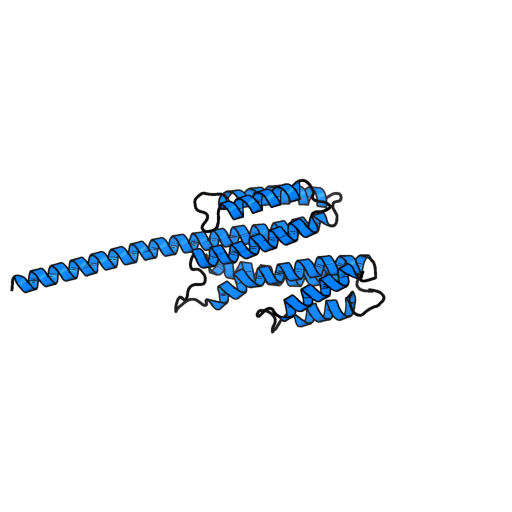LE A 1 219 ? -17.801 -10.427 22.741 1.00 95.38 219 ILE A O 1
ATOM 1763 N N . GLU A 1 220 ? -17.297 -12.375 21.724 1.00 93.88 220 GLU A N 1
ATOM 1764 C CA . GLU A 1 220 ? -16.413 -12.885 22.781 1.00 93.88 220 GLU A CA 1
ATOM 1765 C C . GLU A 1 220 ? -14.924 -12.692 22.473 1.00 93.88 220 GLU A C 1
ATOM 1767 O O . GLU A 1 220 ? -14.110 -12.578 23.395 1.00 93.88 220 GLU A O 1
ATOM 1772 N N . ILE A 1 221 ? -14.543 -12.618 21.191 1.00 94.25 221 ILE A N 1
ATOM 1773 C CA . ILE A 1 221 ? -13.150 -12.382 20.816 1.00 94.25 221 ILE A CA 1
ATOM 1774 C C . ILE A 1 221 ? -12.683 -11.015 21.324 1.00 94.25 221 ILE A C 1
ATOM 1776 O O . ILE A 1 221 ? -13.326 -9.984 21.116 1.00 94.25 221 ILE A O 1
ATOM 1780 N N . THR A 1 222 ? -11.522 -10.986 21.979 1.00 94.50 222 THR A N 1
ATOM 1781 C CA . THR A 1 222 ? -10.968 -9.721 22.465 1.00 94.50 222 THR A CA 1
ATOM 1782 C C . THR A 1 222 ? -10.490 -8.857 21.291 1.00 94.50 222 THR A C 1
ATOM 1784 O O . THR A 1 222 ? -9.969 -9.395 20.305 1.00 94.50 222 THR A O 1
ATOM 1787 N N . PRO A 1 223 ? -10.574 -7.514 21.395 1.00 92.31 223 PRO A N 1
ATOM 1788 C CA . PRO A 1 223 ? -10.075 -6.610 20.356 1.00 92.31 223 PRO A CA 1
ATOM 1789 C C . PRO A 1 223 ? -8.620 -6.910 19.988 1.00 92.31 223 PRO A C 1
ATOM 1791 O O . PRO A 1 223 ? -8.275 -7.051 18.818 1.00 92.31 223 PRO A O 1
ATOM 1794 N N . GLN A 1 224 ? -7.779 -7.132 21.002 1.00 90.06 224 GLN A N 1
ATOM 1795 C CA . GLN A 1 224 ? -6.368 -7.440 20.808 1.00 90.06 224 GLN A CA 1
ATOM 1796 C C . GLN A 1 224 ? -6.152 -8.749 20.034 1.00 90.06 224 GLN A C 1
ATOM 1798 O O . GLN A 1 224 ? -5.342 -8.779 19.110 1.00 90.06 224 GLN A O 1
ATOM 1803 N N . ALA A 1 225 ? -6.877 -9.822 20.370 1.00 92.31 225 ALA A N 1
ATOM 1804 C CA . ALA A 1 225 ? -6.740 -11.104 19.679 1.00 92.31 225 ALA A CA 1
ATOM 1805 C C . ALA A 1 225 ? -7.166 -11.001 18.206 1.00 92.31 225 ALA A C 1
ATOM 1807 O O . ALA A 1 225 ? -6.453 -11.480 17.319 1.00 92.31 225 ALA A O 1
ATOM 1808 N N . TYR A 1 226 ? -8.290 -10.331 17.936 1.00 93.44 226 TYR A N 1
ATOM 1809 C CA . TYR A 1 226 ? -8.759 -10.082 16.573 1.00 93.44 226 TYR A CA 1
ATOM 1810 C C . TYR A 1 226 ? -7.755 -9.226 15.782 1.00 93.44 226 TYR A C 1
ATOM 1812 O O . TYR A 1 226 ? -7.376 -9.569 14.658 1.00 93.44 226 TYR A O 1
ATOM 1820 N N . PHE A 1 227 ? -7.265 -8.140 16.389 1.00 90.38 227 PHE A N 1
ATOM 1821 C CA . PHE A 1 227 ? -6.275 -7.250 15.791 1.00 90.38 227 PHE A CA 1
ATOM 1822 C C . PHE A 1 227 ? -4.993 -7.993 15.408 1.00 90.38 227 PHE A C 1
ATOM 1824 O O . PHE A 1 227 ? -4.503 -7.822 14.289 1.00 90.38 227 PHE A O 1
ATOM 1831 N N . THR A 1 228 ? -4.460 -8.830 16.302 1.00 90.50 228 THR A N 1
ATOM 1832 C CA . THR A 1 228 ? -3.232 -9.597 16.059 1.00 90.50 228 THR A CA 1
ATOM 1833 C C . THR A 1 228 ? -3.396 -10.581 14.901 1.00 90.50 228 THR A C 1
ATOM 1835 O O . THR A 1 228 ? -2.547 -10.587 14.012 1.00 90.50 228 THR A O 1
ATOM 1838 N N . ARG A 1 229 ? -4.500 -11.345 14.842 1.00 91.38 229 ARG A N 1
ATOM 1839 C CA . ARG A 1 229 ? -4.739 -12.317 13.753 1.00 91.38 229 ARG A CA 1
ATOM 1840 C C . ARG A 1 229 ? -4.742 -11.656 12.374 1.00 91.38 229 ARG A C 1
ATOM 1842 O O . ARG A 1 229 ? -4.079 -12.129 11.456 1.00 91.38 229 ARG A O 1
ATOM 1849 N N . LEU A 1 230 ? -5.455 -10.540 12.230 1.00 91.12 230 LEU A N 1
ATOM 1850 C CA . LEU A 1 230 ? -5.500 -9.819 10.955 1.00 91.12 230 LEU A CA 1
ATOM 1851 C C . LEU A 1 230 ? -4.175 -9.116 10.641 1.00 91.12 230 LEU A C 1
ATOM 1853 O O . LEU A 1 230 ? -3.820 -8.998 9.474 1.00 91.12 230 LEU A O 1
ATOM 1857 N N . THR A 1 231 ? -3.444 -8.650 11.658 1.00 90.00 231 THR A N 1
ATOM 1858 C CA . THR A 1 231 ? -2.123 -8.030 11.461 1.00 90.00 231 THR A CA 1
ATOM 1859 C C . THR A 1 231 ? -1.130 -9.032 10.884 1.00 90.00 231 THR A C 1
ATOM 1861 O O . THR A 1 231 ? -0.479 -8.711 9.899 1.00 90.00 231 THR A O 1
ATOM 1864 N N . GLN A 1 232 ? -1.102 -10.264 11.398 1.00 89.81 232 GLN A N 1
ATOM 1865 C CA . GLN A 1 232 ? -0.259 -11.321 10.839 1.00 89.81 232 GLN A CA 1
ATOM 1866 C C . GLN A 1 232 ? -0.574 -11.578 9.357 1.00 89.81 232 GLN A C 1
ATOM 1868 O O . GLN A 1 232 ? 0.331 -11.594 8.527 1.00 89.81 232 GLN A O 1
ATOM 1873 N N . ALA A 1 233 ? -1.858 -11.702 9.005 1.00 89.31 233 ALA A N 1
ATOM 1874 C CA . ALA A 1 233 ? -2.258 -11.913 7.616 1.00 89.31 233 ALA A CA 1
ATOM 1875 C C . ALA A 1 233 ? -1.854 -10.744 6.699 1.00 89.31 233 ALA A C 1
ATOM 1877 O O . ALA A 1 233 ? -1.454 -10.972 5.560 1.00 89.31 233 ALA A O 1
ATOM 1878 N N . ILE A 1 234 ? -1.941 -9.498 7.181 1.00 89.94 234 ILE A N 1
ATOM 1879 C CA . ILE A 1 234 ? -1.472 -8.304 6.456 1.00 89.94 234 ILE A CA 1
ATOM 1880 C C . ILE A 1 234 ? 0.043 -8.370 6.240 1.00 89.94 234 ILE A C 1
ATOM 1882 O O . ILE A 1 234 ? 0.503 -8.195 5.110 1.00 89.94 234 ILE A O 1
ATOM 1886 N N . ASP A 1 235 ? 0.802 -8.639 7.302 1.00 88.88 235 ASP A N 1
ATOM 1887 C CA . ASP A 1 235 ? 2.265 -8.660 7.273 1.00 88.88 235 ASP A CA 1
ATOM 1888 C C . ASP A 1 235 ? 2.792 -9.734 6.312 1.00 88.88 235 ASP A C 1
ATOM 1890 O O . ASP A 1 235 ? 3.708 -9.461 5.537 1.00 88.88 235 ASP A O 1
ATOM 1894 N N . GLU A 1 236 ? 2.154 -10.907 6.264 1.00 89.38 236 GLU A N 1
ATOM 1895 C CA . GLU A 1 236 ? 2.466 -11.964 5.294 1.00 89.38 236 GLU A CA 1
ATOM 1896 C C . GLU A 1 236 ? 2.334 -11.474 3.840 1.00 89.38 236 GLU A C 1
ATOM 1898 O O . GLU A 1 236 ? 3.218 -11.714 3.015 1.00 89.38 236 GLU A O 1
ATOM 1903 N N . GLN A 1 237 ? 1.273 -10.729 3.504 1.00 89.75 237 GLN A N 1
ATOM 1904 C CA . GLN A 1 237 ? 1.100 -10.204 2.140 1.00 89.75 237 GLN A CA 1
ATOM 1905 C C . GLN A 1 237 ? 2.144 -9.143 1.786 1.00 89.75 237 GLN A C 1
ATOM 1907 O O . GLN A 1 237 ? 2.658 -9.115 0.661 1.00 89.75 237 GLN A O 1
ATOM 1912 N N . LEU A 1 238 ? 2.455 -8.260 2.735 1.00 88.88 238 LEU A N 1
ATOM 1913 C CA . LEU A 1 238 ? 3.434 -7.193 2.541 1.00 88.88 238 LEU A CA 1
ATOM 1914 C C . LEU A 1 238 ? 4.861 -7.742 2.442 1.00 88.88 238 LEU A C 1
ATOM 1916 O O . LEU A 1 238 ? 5.654 -7.224 1.654 1.00 88.88 238 LEU A O 1
ATOM 1920 N N . GLN A 1 239 ? 5.174 -8.807 3.181 1.00 89.31 239 GLN A N 1
ATOM 1921 C CA . GLN A 1 239 ? 6.460 -9.490 3.108 1.00 89.31 239 GLN A CA 1
ATOM 1922 C C . GLN A 1 239 ? 6.676 -10.114 1.725 1.00 89.31 239 GLN A C 1
ATOM 1924 O O . GLN A 1 239 ? 7.685 -9.824 1.084 1.00 89.31 239 GLN A O 1
ATOM 1929 N N . ILE A 1 240 ? 5.686 -10.852 1.208 1.00 89.62 240 ILE A N 1
ATOM 1930 C CA . ILE A 1 240 ? 5.752 -11.425 -0.146 1.00 89.62 240 ILE A CA 1
ATOM 1931 C C . ILE A 1 240 ? 5.925 -10.317 -1.193 1.00 89.62 240 ILE A C 1
ATOM 1933 O O . ILE A 1 240 ? 6.745 -10.440 -2.102 1.00 89.62 240 ILE A O 1
ATOM 1937 N N . THR A 1 241 ? 5.191 -9.209 -1.052 1.00 90.38 241 THR A N 1
ATOM 1938 C CA . THR A 1 241 ? 5.319 -8.045 -1.948 1.00 90.38 241 THR A CA 1
ATOM 1939 C C . THR A 1 241 ? 6.757 -7.520 -1.972 1.00 90.38 241 THR A C 1
ATOM 1941 O O . THR A 1 241 ? 7.311 -7.259 -3.041 1.00 90.38 241 THR A O 1
ATOM 1944 N N . ARG A 1 242 ? 7.380 -7.373 -0.797 1.00 87.44 242 ARG A N 1
ATOM 1945 C CA . ARG A 1 242 ? 8.741 -6.843 -0.659 1.00 87.44 242 ARG A CA 1
ATOM 1946 C C . ARG A 1 242 ? 9.789 -7.789 -1.243 1.00 87.44 242 ARG A C 1
ATOM 1948 O O . ARG A 1 242 ? 10.712 -7.325 -1.905 1.00 87.44 242 ARG A O 1
ATOM 1955 N N . GLU A 1 243 ? 9.640 -9.091 -1.026 1.00 88.81 243 GLU A N 1
ATOM 1956 C CA . GLU A 1 243 ? 10.536 -10.110 -1.584 1.00 88.81 243 GLU A CA 1
ATOM 1957 C C . GLU A 1 243 ? 10.549 -10.072 -3.113 1.00 88.81 243 GLU A C 1
ATOM 1959 O O . GLU A 1 243 ? 11.621 -9.989 -3.709 1.00 88.81 243 GLU A O 1
ATOM 1964 N N . HIS A 1 244 ? 9.374 -10.025 -3.743 1.00 87.88 244 HIS A N 1
ATOM 1965 C CA . HIS A 1 244 ? 9.273 -9.956 -5.201 1.00 87.88 244 HIS A CA 1
ATOM 1966 C C . HIS A 1 244 ? 9.780 -8.622 -5.743 1.00 87.88 244 HIS A C 1
ATOM 1968 O O . HIS A 1 244 ? 10.490 -8.591 -6.741 1.00 87.88 244 HIS A O 1
ATOM 1974 N N . LEU A 1 245 ? 9.497 -7.508 -5.066 1.00 85.56 245 LEU A N 1
ATOM 1975 C CA . LEU A 1 245 ? 10.036 -6.214 -5.474 1.00 85.56 245 LEU A CA 1
ATOM 1976 C C . LEU A 1 245 ? 11.575 -6.191 -5.443 1.00 85.56 245 LEU A C 1
ATOM 1978 O O . LEU A 1 245 ? 12.194 -5.636 -6.349 1.00 85.56 245 LEU A O 1
ATOM 1982 N N . ASN A 1 246 ? 12.193 -6.820 -4.440 1.00 84.44 246 ASN A N 1
ATOM 1983 C CA . ASN A 1 246 ? 13.650 -6.925 -4.342 1.00 84.44 246 ASN A CA 1
ATOM 1984 C C . ASN A 1 246 ? 14.260 -7.786 -5.453 1.00 84.44 246 ASN A C 1
ATOM 1986 O O . ASN A 1 246 ? 15.372 -7.501 -5.875 1.00 84.44 246 ASN A O 1
ATOM 1990 N N . GLN A 1 247 ? 13.543 -8.798 -5.948 1.00 83.25 247 GLN A N 1
ATOM 1991 C CA . GLN A 1 247 ? 13.985 -9.618 -7.084 1.00 83.25 247 GLN A CA 1
ATOM 1992 C C . GLN A 1 247 ? 13.964 -8.856 -8.420 1.00 83.25 247 GLN A C 1
ATOM 1994 O O . GLN A 1 247 ? 14.599 -9.286 -9.381 1.00 83.25 247 GLN A O 1
ATOM 1999 N N . LEU A 1 248 ? 13.229 -7.740 -8.501 1.00 77.44 248 LEU A N 1
ATOM 2000 C CA . LEU A 1 248 ? 13.158 -6.909 -9.706 1.00 77.44 248 LEU A CA 1
ATOM 2001 C C . LEU A 1 248 ? 14.302 -5.889 -9.813 1.00 77.44 248 LEU A C 1
ATOM 2003 O O . LEU A 1 248 ? 14.559 -5.421 -10.927 1.00 77.44 248 LEU A O 1
ATOM 2007 N N . ASN A 1 249 ? 14.925 -5.522 -8.686 1.00 66.00 249 ASN A N 1
ATOM 2008 C CA . ASN A 1 249 ? 16.033 -4.558 -8.597 1.00 66.00 249 ASN A CA 1
ATOM 2009 C C . ASN A 1 249 ? 17.376 -5.184 -8.983 1.00 66.00 249 ASN A C 1
ATOM 2011 O O . ASN A 1 249 ? 18.152 -4.474 -9.664 1.00 66.00 249 ASN A O 1
#

Secondary structure (DSSP, 8-state):
-HHHHHHHHHHHHHHHHHHHHHHHHHHHHHHHHHHHHHHHHHHHHHHHHHHHHHHHHTT-STHHHHHHHHHHHHHHHHHHHHTSTT-SS-HHHHHHHHHHHHHHHHSGGG-HHHHHHHHHHHHHHHHHHHHHTTSSS--TTS-HHHIIIIIIIHHHHHHHHHHHHHHHHHHHHHTS--HHHHHHHHHHHHHHTT-GGGGGTSHHHHHHHIIIIIS-SS--S-HHHHHHHHHHHHHHHHHHHHHHHHHH-

Mean predicted aligned error: 6.41 Å

Radius of gyration: 23.8 Å; Cα contacts (8 Å, |Δi|>4): 219; chains: 1; bounding box: 56×39×85 Å

pLDDT: mean 89.12, std 9.19, range [50.12, 97.81]

Sequence (249 aa):
MIEASIVSGLLILVIGVNFFHRQKLAKRRALKRQRGISQLSQILELIQRIQRHRGLCANLSGENLLEQRRLSQEINHIWTPLLDTDYDGNKNRIKIQQKNWQKICDTPENSFMPHCLLIEKLLYELTIIADTCSLTAVDPKADHQDIWQNVLQRPHFAETLGRLRALGNKAASLGECPADVRIQLLYQLQNLKQNPLDRCNTGPIVSLIQDEILAPEKIEITPQAYFTRLTQAIDEQLQITREHLNQLN

Foldseek 3Di:
DVVVVVVVVVVVVVVVVVVVVVVVVVVVLVVLLVVLLVLLVLLLVLLVLLLVLLVLLQPVDDVSVVVNVVSLVVSVVSLVVCCDPPNLADNVLSVVLVVLSVVCVVPVNPCNVSSLVSSVSSLVRNVRSCVSSVVLPDDVPDDSVLCCVQQRVLSVVLSLLSLLLVLQLVCLVVQARDPVSLVVNVVSLVVQVPRPNNDPPCVVVSCCCVVQYRPDRTHDDHSVNSNVVSVVVSVVSSVSNVVSSVVSD